Protein AF-A0A0U1DVJ0-F1 (afdb_monomer)

Secondary structure (DSSP, 8-state):
---HHHIIIIIHHHHHHHHHHHHHHHHHHHHHTTTTSSS--HHHHHHHHHHHHHIIIIIHHHHHS----GGG--GGGHHHHHHHHHHHHHHHHHHHHHHHHHHHHHHHHHHHHHHHHHHHHHHHHHHHHHHHHSPP---S-TTS-HHHHHHHHHHHHHHHHHHHHHHHHHHHHHHHHHHHHHHHHH--

Foldseek 3Di:
DDDPVCCVPVVVVVVLVVVLVVVLVVLVVVLVVCPPVDPDFLLVSLLVSLVLLLVLQPVLLCVQQNDFDPVQDDPVCVVVSVVLSVVSSVQSNVLLVVLVVQLVVCCVPPNNVVSNVSSVVSSVVSSVVVSVPDDHDDRGDPPDDPVVRVVVRVVVSVSSCVSSVCSSNVVSVVCNCVPVVVVVVVVD

Structure (mmCIF, N/CA/C/O backbone):
data_AF-A0A0U1DVJ0-F1
#
_entry.id   AF-A0A0U1DVJ0-F1
#
loop_
_atom_site.group_PDB
_atom_site.id
_atom_site.type_symbol
_atom_site.label_atom_id
_atom_site.label_alt_id
_atom_site.label_comp_id
_atom_site.label_asym_id
_atom_site.label_entity_id
_atom_site.label_seq_id
_atom_site.pdbx_PDB_ins_code
_atom_site.Cartn_x
_atom_site.Cartn_y
_atom_site.Cartn_z
_atom_site.occupancy
_atom_site.B_iso_or_equiv
_atom_site.auth_seq_id
_atom_site.auth_comp_id
_atom_site.auth_asym_id
_atom_site.auth_atom_id
_atom_site.pdbx_PDB_model_num
ATOM 1 N N . MET A 1 1 ? 24.998 20.261 -13.339 1.00 53.25 1 MET A N 1
ATOM 2 C CA . MET A 1 1 ? 24.686 18.814 -13.277 1.00 53.25 1 MET A CA 1
ATOM 3 C C . MET A 1 1 ? 25.196 18.264 -11.949 1.00 53.25 1 MET A C 1
ATOM 5 O O . MET A 1 1 ? 26.340 18.536 -11.616 1.00 53.25 1 MET A O 1
ATOM 9 N N . PHE A 1 2 ? 24.367 17.573 -11.160 1.00 55.31 2 PHE A N 1
ATOM 10 C CA . PHE A 1 2 ? 24.779 17.010 -9.862 1.00 55.31 2 PHE A CA 1
ATOM 11 C C . PHE A 1 2 ? 25.653 15.761 -10.056 1.00 55.31 2 PHE A C 1
ATOM 13 O O . PHE A 1 2 ? 25.364 14.956 -10.940 1.00 55.31 2 PHE A O 1
ATOM 20 N N . THR A 1 3 ? 26.692 15.568 -9.238 1.00 74.19 3 THR A N 1
ATOM 21 C CA . THR A 1 3 ? 27.552 14.371 -9.307 1.00 74.19 3 THR A CA 1
ATOM 22 C C . THR A 1 3 ? 26.772 13.112 -8.909 1.00 74.19 3 THR A C 1
ATOM 24 O O . THR A 1 3 ? 25.850 13.180 -8.091 1.00 74.19 3 THR A O 1
ATOM 27 N N . ARG A 1 4 ? 27.144 11.940 -9.451 1.00 59.50 4 ARG A N 1
ATOM 28 C CA . ARG A 1 4 ? 26.479 10.659 -9.124 1.00 59.50 4 ARG A CA 1
ATOM 29 C C . ARG A 1 4 ? 26.474 10.365 -7.615 1.00 59.50 4 ARG A C 1
ATOM 31 O O . ARG A 1 4 ? 25.499 9.817 -7.117 1.00 59.50 4 ARG A O 1
ATOM 38 N N . GLY A 1 5 ? 27.494 10.814 -6.876 1.00 61.56 5 GLY A N 1
ATOM 39 C CA . GLY A 1 5 ? 27.544 10.709 -5.412 1.00 61.56 5 GLY A CA 1
ATOM 40 C C . GLY A 1 5 ? 26.508 11.576 -4.680 1.00 61.56 5 GLY A C 1
ATOM 41 O O . GLY A 1 5 ? 25.896 11.119 -3.719 1.00 61.56 5 GLY A O 1
ATOM 42 N N . VAL A 1 6 ? 26.241 12.800 -5.153 1.00 61.38 6 VAL A N 1
ATOM 43 C CA . VAL A 1 6 ? 25.213 13.684 -4.564 1.00 61.38 6 VAL A CA 1
ATOM 44 C C . VAL A 1 6 ? 23.800 13.191 -4.899 1.00 61.38 6 VAL A C 1
ATOM 46 O O . VAL A 1 6 ? 22.924 13.218 -4.033 1.00 61.38 6 VAL A O 1
ATOM 49 N N . GLN A 1 7 ? 23.587 12.681 -6.119 1.00 56.50 7 GLN A N 1
ATOM 50 C CA . GLN A 1 7 ? 22.312 12.074 -6.527 1.00 56.50 7 GLN A CA 1
ATOM 51 C C . GLN A 1 7 ? 22.012 10.787 -5.741 1.00 56.50 7 GLN A C 1
ATOM 53 O O . GLN A 1 7 ? 20.887 10.607 -5.276 1.00 56.50 7 GLN A O 1
ATOM 58 N N . SER A 1 8 ? 23.023 9.931 -5.543 1.00 57.25 8 SER A N 1
ATOM 59 C CA . SER A 1 8 ? 22.877 8.649 -4.844 1.00 57.25 8 SER A CA 1
ATOM 60 C C . SER A 1 8 ? 22.674 8.790 -3.333 1.00 57.25 8 SER A C 1
ATOM 62 O O . SER A 1 8 ? 21.986 7.957 -2.757 1.00 57.25 8 SER A O 1
ATOM 64 N N . ASN A 1 9 ? 23.238 9.818 -2.687 1.00 63.88 9 ASN A N 1
ATOM 65 C CA . ASN A 1 9 ? 23.177 9.946 -1.224 1.00 63.88 9 ASN A CA 1
ATOM 66 C C . ASN A 1 9 ? 22.117 10.950 -0.760 1.00 63.88 9 ASN A C 1
ATOM 68 O O . ASN A 1 9 ? 21.210 10.604 -0.008 1.00 63.88 9 ASN A O 1
ATOM 72 N N . ILE A 1 10 ? 22.207 12.202 -1.210 1.00 69.44 10 ILE A N 1
ATOM 73 C CA . ILE A 1 10 ? 21.366 13.286 -0.680 1.00 69.44 10 ILE A CA 1
ATOM 74 C C . ILE A 1 10 ? 20.051 13.372 -1.457 1.00 69.44 10 ILE A C 1
ATOM 76 O O . ILE A 1 10 ? 18.987 13.476 -0.851 1.00 69.44 10 ILE A O 1
ATOM 80 N N . GLY A 1 11 ? 20.110 13.289 -2.791 1.00 72.81 11 GLY A N 1
ATOM 81 C CA . GLY A 1 11 ? 18.927 13.401 -3.650 1.00 72.81 11 GLY A CA 1
ATOM 82 C C . GLY A 1 11 ? 17.923 12.269 -3.428 1.00 72.81 11 GLY A C 1
ATOM 83 O O . GLY A 1 11 ? 16.743 12.524 -3.189 1.00 72.81 11 GLY A O 1
ATOM 84 N N . MET A 1 12 ? 18.398 11.022 -3.444 1.00 75.44 12 MET A N 1
ATOM 85 C CA . MET A 1 12 ? 17.559 9.849 -3.190 1.00 75.44 12 MET A CA 1
ATOM 86 C C . MET A 1 12 ? 16.999 9.840 -1.761 1.00 75.44 12 MET A C 1
ATOM 88 O O . MET A 1 12 ? 15.799 9.640 -1.580 1.00 75.44 12 MET A O 1
ATOM 92 N N . GLY A 1 13 ? 17.838 10.120 -0.756 1.00 80.94 13 GLY A N 1
ATOM 93 C CA . GLY A 1 13 ? 17.414 10.167 0.646 1.00 80.94 13 GLY A CA 1
ATOM 94 C C . GLY A 1 13 ? 16.339 11.227 0.905 1.00 80.94 13 GLY A C 1
ATOM 95 O O . GLY A 1 13 ? 15.318 10.933 1.526 1.00 80.94 13 GLY A O 1
ATOM 96 N N . LEU A 1 14 ? 16.518 12.439 0.370 1.00 86.50 14 LEU A N 1
ATOM 97 C CA . LEU A 1 14 ? 15.528 13.511 0.486 1.00 86.50 14 LEU A CA 1
ATOM 98 C C . LEU A 1 14 ? 14.220 13.163 -0.237 1.00 86.50 14 LEU A C 1
ATOM 100 O O . LEU A 1 14 ? 13.141 13.402 0.303 1.00 86.50 14 LEU A O 1
ATOM 104 N N . GLY A 1 15 ? 14.302 12.566 -1.430 1.00 84.94 15 GLY A N 1
ATOM 105 C CA . GLY A 1 15 ? 13.127 12.122 -2.181 1.00 84.94 15 GLY A CA 1
ATOM 106 C C . GLY A 1 15 ? 12.302 11.088 -1.411 1.00 84.94 15 GLY A C 1
ATOM 107 O O . GLY A 1 15 ? 11.089 11.246 -1.275 1.00 84.94 15 GLY A O 1
ATOM 108 N N . VAL A 1 16 ? 12.962 10.076 -0.838 1.00 87.00 16 VAL A N 1
ATOM 109 C CA . VAL A 1 16 ? 12.312 9.062 0.009 1.00 87.00 16 VAL A CA 1
ATOM 110 C C . VAL A 1 16 ? 11.694 9.695 1.253 1.00 87.00 16 VAL A C 1
ATOM 112 O O . VAL A 1 16 ? 10.577 9.333 1.624 1.00 87.00 16 VAL A O 1
ATOM 115 N N . LEU A 1 17 ? 12.371 10.662 1.877 1.00 90.06 17 LEU A N 1
ATOM 116 C CA . LEU A 1 17 ? 11.849 11.368 3.046 1.00 90.06 17 LEU A CA 1
ATOM 117 C C . LEU A 1 17 ? 10.568 12.144 2.713 1.00 90.06 17 LEU A C 1
ATOM 119 O O . LEU A 1 17 ? 9.552 11.952 3.378 1.00 90.06 17 LEU A O 1
ATOM 123 N N . ILE A 1 18 ? 10.589 12.980 1.669 1.00 92.44 18 ILE A N 1
ATOM 124 C CA . ILE A 1 18 ? 9.422 13.773 1.242 1.00 92.44 18 ILE A CA 1
ATOM 125 C C . ILE A 1 18 ? 8.261 12.850 0.860 1.00 92.44 18 ILE A C 1
ATOM 127 O O . ILE A 1 18 ? 7.128 13.072 1.290 1.00 92.44 18 ILE A O 1
ATOM 131 N N . PHE A 1 19 ? 8.544 11.785 0.106 1.00 90.50 19 PHE A N 1
ATOM 132 C CA . PHE A 1 19 ? 7.551 10.773 -0.239 1.00 90.50 19 PHE A CA 1
ATOM 133 C C . PHE A 1 19 ? 6.939 10.130 1.014 1.00 90.50 19 PHE A C 1
ATOM 135 O O . PHE A 1 19 ? 5.718 10.048 1.130 1.00 90.50 19 PHE A O 1
ATOM 142 N N . SER A 1 20 ? 7.766 9.741 1.987 1.00 93.31 20 SER A N 1
ATOM 143 C CA . SER A 1 20 ? 7.308 9.121 3.237 1.00 93.31 20 SER A CA 1
ATOM 144 C C . SER A 1 20 ? 6.435 10.066 4.064 1.00 93.31 20 SER A C 1
ATOM 146 O O . SER A 1 20 ? 5.427 9.638 4.621 1.00 93.31 20 SER A O 1
ATOM 148 N N . VAL A 1 21 ? 6.767 11.361 4.104 1.00 94.62 21 VAL A N 1
ATOM 149 C CA . VAL A 1 21 ? 5.940 12.387 4.761 1.00 94.62 21 VAL A CA 1
ATOM 150 C C . VAL A 1 21 ? 4.583 12.518 4.070 1.00 94.62 21 VAL A C 1
ATOM 152 O O . VAL A 1 21 ? 3.552 12.510 4.743 1.00 94.62 21 VAL A O 1
ATOM 155 N N . ALA A 1 22 ? 4.557 12.582 2.736 1.00 95.56 22 ALA A N 1
ATOM 156 C CA . ALA A 1 22 ? 3.311 12.648 1.975 1.00 95.56 22 ALA A CA 1
ATOM 157 C C . ALA A 1 22 ? 2.434 11.401 2.198 1.00 95.56 22 ALA A C 1
ATOM 159 O O . ALA A 1 22 ? 1.229 11.521 2.423 1.00 95.56 22 ALA A O 1
ATOM 160 N N . MET A 1 23 ? 3.035 10.207 2.203 1.00 96.19 23 MET A N 1
ATOM 161 C CA . MET A 1 23 ? 2.327 8.956 2.500 1.00 96.19 23 MET A CA 1
ATOM 162 C C . MET A 1 23 ? 1.824 8.907 3.947 1.00 96.19 23 MET A C 1
ATOM 164 O O . MET A 1 23 ? 0.709 8.449 4.190 1.00 96.19 23 MET A O 1
ATOM 168 N N . GLY A 1 24 ? 2.590 9.439 4.904 1.00 96.31 24 GLY A N 1
ATOM 169 C CA . GLY A 1 24 ? 2.161 9.581 6.295 1.00 96.31 24 GLY A CA 1
ATOM 170 C C . GLY A 1 24 ? 0.960 10.515 6.455 1.00 96.31 24 GLY A C 1
ATOM 171 O O . GLY A 1 24 ? 0.024 10.194 7.188 1.00 96.31 24 GLY A O 1
ATOM 172 N N . ALA A 1 25 ? 0.932 11.632 5.723 1.00 96.81 25 ALA A N 1
ATOM 173 C CA . ALA A 1 25 ? -0.218 12.533 5.695 1.00 96.81 25 ALA A CA 1
ATOM 174 C C . ALA A 1 25 ? -1.458 11.856 5.087 1.00 96.81 25 ALA A C 1
ATOM 176 O O . ALA A 1 25 ? -2.552 11.956 5.645 1.00 96.81 25 ALA A O 1
ATOM 177 N N . LEU A 1 26 ? -1.289 11.110 3.990 1.00 96.75 26 LEU A N 1
ATOM 178 C CA . LEU A 1 26 ? -2.376 10.334 3.393 1.00 96.75 26 LEU A CA 1
ATOM 179 C C . LEU A 1 26 ? -2.920 9.285 4.375 1.00 96.75 26 LEU A C 1
ATOM 181 O O . LEU A 1 26 ? -4.135 9.175 4.545 1.00 96.75 26 LEU A O 1
ATOM 185 N N . LEU A 1 27 ? -2.035 8.566 5.073 1.00 97.75 27 LEU A N 1
ATOM 186 C CA . LEU A 1 27 ? -2.430 7.623 6.117 1.00 97.75 27 LEU A CA 1
ATOM 187 C C . LEU A 1 27 ? -3.224 8.313 7.227 1.00 97.75 27 LEU A C 1
ATOM 189 O O . LEU A 1 27 ? -4.244 7.778 7.651 1.00 97.75 27 LEU A O 1
ATOM 193 N N . ALA A 1 28 ? -2.810 9.501 7.671 1.00 96.69 28 ALA A N 1
ATOM 194 C CA . ALA A 1 28 ? -3.527 10.257 8.695 1.00 96.69 28 ALA A CA 1
ATOM 195 C C . ALA A 1 28 ? -4.958 10.617 8.255 1.00 96.69 28 ALA A C 1
ATOM 197 O O . ALA A 1 28 ? -5.899 10.463 9.034 1.00 96.69 28 ALA A O 1
ATOM 198 N N . VAL A 1 29 ? -5.143 11.036 6.997 1.00 96.94 29 VAL A N 1
ATOM 199 C CA . VAL A 1 29 ? -6.471 11.333 6.430 1.00 96.94 29 VAL A CA 1
ATOM 200 C C . VAL A 1 29 ? -7.358 10.087 6.433 1.00 96.94 29 VAL A C 1
ATOM 202 O O . VAL A 1 29 ? -8.490 10.134 6.921 1.00 96.94 29 VAL A O 1
ATOM 205 N N . VAL A 1 30 ? -6.843 8.958 5.937 1.00 96.06 30 VAL A N 1
ATOM 206 C CA . VAL A 1 30 ? -7.597 7.695 5.908 1.00 96.06 30 VAL A CA 1
ATOM 207 C C . VAL A 1 30 ? -7.895 7.211 7.327 1.00 96.06 30 VAL A C 1
ATOM 209 O O . VAL A 1 30 ? -9.026 6.830 7.618 1.00 96.06 30 VAL A O 1
ATOM 212 N N . PHE A 1 31 ? -6.925 7.297 8.237 1.00 95.94 31 PHE A N 1
ATOM 213 C CA . PHE A 1 31 ? -7.099 6.957 9.643 1.00 95.94 31 PHE A CA 1
ATOM 214 C C . PHE A 1 31 ? -8.247 7.752 10.271 1.00 95.94 31 PHE A C 1
ATOM 216 O O . PHE A 1 31 ? -9.139 7.149 10.858 1.00 95.94 31 PHE A O 1
ATOM 223 N N . CYS A 1 32 ? -8.304 9.075 10.091 1.00 94.06 32 CYS A N 1
ATOM 224 C CA . CYS A 1 32 ? -9.416 9.901 10.577 1.00 94.06 32 CYS A CA 1
ATOM 225 C C . CYS A 1 32 ? -10.774 9.470 9.988 1.00 94.06 32 CYS A C 1
ATOM 227 O O . CYS A 1 32 ? -11.802 9.505 10.668 1.00 94.06 32 CYS A O 1
ATOM 229 N N . ALA A 1 33 ? -10.790 9.009 8.736 1.00 92.00 33 ALA A N 1
ATOM 230 C CA . ALA A 1 33 ? -11.986 8.501 8.067 1.00 92.00 33 ALA A CA 1
ATOM 231 C C . ALA A 1 33 ? -12.365 7.060 8.471 1.00 92.00 33 ALA A C 1
ATOM 233 O O . ALA A 1 33 ? -13.409 6.558 8.049 1.00 92.00 33 ALA A O 1
ATOM 234 N N . VAL A 1 34 ? -11.573 6.373 9.297 1.00 91.12 34 VAL A N 1
ATOM 235 C CA . VAL A 1 34 ? -11.838 4.984 9.716 1.00 91.12 34 VAL A CA 1
ATOM 236 C C . VAL A 1 34 ? -11.910 4.836 11.234 1.00 91.12 34 VAL A C 1
ATOM 238 O O . VAL A 1 34 ? -12.720 4.051 11.728 1.00 91.12 34 VAL A O 1
ATOM 241 N N . TYR A 1 35 ? -11.120 5.602 11.979 1.00 91.88 35 TYR A N 1
ATOM 242 C CA . TYR A 1 35 ? -11.075 5.559 13.432 1.00 91.88 35 TYR A CA 1
ATOM 243 C C . TYR A 1 35 ? -12.448 5.871 14.048 1.00 91.88 35 TYR A C 1
ATOM 245 O O . TYR A 1 35 ? -13.204 6.701 13.544 1.00 91.88 35 TYR A O 1
ATOM 253 N N . GLY A 1 36 ? -12.807 5.139 15.105 1.00 86.12 36 GLY A N 1
ATOM 254 C CA . GLY A 1 36 ? -14.120 5.223 15.754 1.00 86.12 36 GLY A CA 1
ATOM 255 C C . GLY A 1 36 ? -15.263 4.501 15.027 1.00 86.12 36 GLY A C 1
ATOM 256 O O . GLY A 1 36 ? -16.322 4.320 15.618 1.00 86.12 36 GLY A O 1
ATOM 257 N N . ARG A 1 37 ? -15.069 4.031 13.782 1.00 85.56 37 ARG A N 1
ATOM 258 C CA . ARG A 1 37 ? -16.088 3.241 13.052 1.00 85.56 37 ARG A CA 1
ATOM 259 C C . ARG A 1 37 ? -16.055 1.746 13.374 1.00 85.56 37 ARG A C 1
ATOM 261 O O . ARG A 1 37 ? -17.006 1.037 13.067 1.00 85.56 37 ARG A O 1
ATOM 268 N N . ALA A 1 38 ? -14.962 1.267 13.958 1.00 78.75 38 ALA A N 1
ATOM 269 C CA . ALA A 1 38 ? -14.795 -0.104 14.422 1.00 78.75 38 ALA A CA 1
ATOM 270 C C . ALA A 1 38 ? -14.303 -0.089 15.871 1.00 78.75 38 ALA A C 1
ATOM 272 O O . ALA A 1 38 ? -13.607 0.843 16.278 1.00 78.75 38 ALA A O 1
ATOM 273 N N . ASN A 1 39 ? -14.634 -1.130 16.638 1.00 85.88 39 ASN A N 1
ATOM 274 C CA . ASN A 1 39 ? -14.178 -1.280 18.020 1.00 85.88 39 ASN A CA 1
ATOM 275 C C . ASN A 1 39 ? -12.731 -1.807 18.069 1.00 85.88 39 ASN A C 1
ATOM 277 O O . ASN A 1 39 ? -12.475 -2.929 18.495 1.00 85.88 39 ASN A O 1
ATOM 281 N N . LEU A 1 40 ? -11.797 -1.014 17.544 1.00 89.69 40 LEU A N 1
ATOM 282 C CA . LEU A 1 40 ? -10.370 -1.318 17.463 1.00 89.69 40 LEU A CA 1
ATOM 283 C C . LEU A 1 40 ? -9.561 -0.195 18.119 1.00 89.69 40 LEU A C 1
ATOM 285 O O . LEU A 1 40 ? -9.948 0.974 18.060 1.00 89.69 40 LEU A O 1
ATOM 289 N N . SER A 1 41 ? -8.421 -0.545 18.718 1.00 93.25 41 SER A N 1
ATOM 290 C CA . SER A 1 41 ? -7.484 0.441 19.272 1.00 93.25 41 SER A CA 1
ATOM 291 C C . SER A 1 41 ? -6.916 1.346 18.177 1.00 93.25 41 SER A C 1
ATOM 293 O O . SER A 1 41 ? -6.868 0.969 17.000 1.00 93.25 41 SER A O 1
ATOM 295 N N . ALA A 1 42 ? -6.427 2.532 18.552 1.00 94.19 42 ALA A N 1
ATOM 296 C CA . ALA A 1 42 ? -5.809 3.445 17.584 1.00 94.19 42 ALA A CA 1
ATOM 297 C C . ALA A 1 42 ? -4.604 2.793 16.885 1.00 94.19 42 ALA A C 1
ATOM 299 O O . ALA A 1 42 ? -4.427 2.940 15.676 1.00 94.19 42 ALA A O 1
ATOM 300 N N . ARG A 1 43 ? -3.830 1.982 17.620 1.00 96.00 43 ARG A N 1
ATOM 301 C CA . ARG A 1 43 ? -2.704 1.212 17.069 1.00 96.00 43 ARG A CA 1
ATOM 302 C C . ARG A 1 43 ? -3.162 0.224 15.997 1.00 96.00 43 ARG A C 1
ATOM 304 O O . ARG A 1 43 ? -2.568 0.176 14.924 1.00 96.00 43 ARG A O 1
ATOM 311 N N . ALA A 1 44 ? -4.230 -0.530 16.266 1.00 95.38 44 ALA A N 1
ATOM 312 C CA . ALA A 1 44 ? -4.755 -1.516 15.326 1.00 95.38 44 ALA A CA 1
ATOM 313 C C . ALA A 1 44 ? -5.312 -0.857 14.056 1.00 95.38 44 ALA A C 1
ATOM 315 O O . ALA A 1 44 ? -5.002 -1.302 12.954 1.00 95.38 44 ALA A O 1
ATOM 316 N N . VAL A 1 45 ? -6.077 0.234 14.187 1.00 95.94 45 VAL A N 1
ATOM 317 C CA . VAL A 1 45 ? -6.598 0.968 13.021 1.00 95.94 45 VAL A CA 1
ATOM 318 C C . VAL A 1 45 ? -5.456 1.548 12.184 1.00 95.94 45 VAL A C 1
ATOM 320 O O . VAL A 1 45 ? -5.493 1.434 10.960 1.00 95.94 45 VAL A O 1
ATOM 323 N N . ALA A 1 46 ? -4.422 2.115 12.813 1.00 97.12 46 ALA A N 1
ATOM 324 C CA . ALA A 1 46 ? -3.253 2.636 12.107 1.00 97.12 46 ALA A CA 1
ATOM 325 C C . ALA A 1 46 ? -2.489 1.533 11.358 1.00 97.12 46 ALA A C 1
ATOM 327 O O . ALA A 1 46 ? -2.190 1.695 10.176 1.00 97.12 46 ALA A O 1
ATOM 328 N N . ALA A 1 47 ? -2.238 0.393 12.009 1.00 97.56 47 ALA A N 1
ATOM 329 C CA . ALA A 1 47 ? -1.543 -0.742 11.405 1.00 97.56 47 ALA A CA 1
ATOM 330 C C . ALA A 1 47 ? -2.329 -1.354 10.234 1.00 97.56 47 ALA A C 1
ATOM 332 O O . ALA A 1 47 ? -1.761 -1.586 9.169 1.00 97.56 47 ALA A O 1
ATOM 333 N N . LEU A 1 48 ? -3.641 -1.562 10.392 1.00 96.50 48 LEU A N 1
ATOM 334 C CA . LEU A 1 48 ? -4.496 -2.082 9.319 1.00 96.50 48 LEU A CA 1
ATOM 335 C C . LEU A 1 48 ? -4.604 -1.102 8.148 1.00 96.50 48 LEU A C 1
ATOM 337 O O . LEU A 1 48 ? -4.601 -1.526 6.996 1.00 96.50 48 LEU A O 1
ATOM 341 N N . THR A 1 49 ? -4.660 0.202 8.432 1.00 97.50 49 THR A N 1
ATOM 342 C CA . THR A 1 49 ? -4.673 1.239 7.391 1.00 97.50 49 THR A CA 1
ATOM 343 C C . THR A 1 49 ? -3.354 1.244 6.622 1.00 97.50 49 THR A C 1
ATOM 345 O O . THR A 1 49 ? -3.377 1.174 5.397 1.00 97.50 49 THR A O 1
ATOM 348 N N . ALA A 1 50 ? -2.211 1.234 7.316 1.00 98.31 50 ALA A N 1
ATOM 349 C CA . ALA A 1 50 ? -0.893 1.142 6.686 1.00 98.31 50 ALA A CA 1
ATOM 350 C C . ALA A 1 50 ? -0.743 -0.128 5.838 1.00 98.31 50 ALA A C 1
ATOM 352 O O . ALA A 1 50 ? -0.286 -0.056 4.702 1.00 98.31 50 ALA A O 1
ATOM 353 N N . GLY A 1 51 ? -1.167 -1.280 6.366 1.00 98.25 51 GLY A N 1
ATOM 354 C CA . GLY A 1 51 ? -1.130 -2.553 5.647 1.00 98.25 51 GLY A CA 1
ATOM 355 C C . GLY A 1 51 ? -2.014 -2.547 4.399 1.00 98.25 51 GLY A C 1
ATOM 356 O O . GLY A 1 51 ? -1.566 -2.951 3.330 1.00 98.25 51 GLY A O 1
ATOM 357 N N . GLY A 1 52 ? -3.240 -2.028 4.506 1.00 98.00 52 GLY A N 1
ATOM 358 C CA . GLY A 1 52 ? -4.141 -1.869 3.365 1.00 98.00 52 GLY A CA 1
ATOM 359 C C . GLY A 1 52 ? -3.556 -0.956 2.288 1.00 98.00 52 GLY A C 1
ATOM 360 O O . GLY A 1 52 ? -3.565 -1.317 1.117 1.00 98.00 52 GLY A O 1
ATOM 361 N N . MET A 1 53 ? -2.966 0.173 2.687 1.00 98.25 53 MET A N 1
ATOM 362 C CA . MET A 1 53 ? -2.313 1.107 1.769 1.00 98.25 53 MET A CA 1
ATOM 363 C C . MET A 1 53 ? -1.060 0.514 1.115 1.00 98.25 53 MET A C 1
ATOM 365 O O . MET A 1 53 ? -0.887 0.673 -0.087 1.00 98.25 53 MET A O 1
ATOM 369 N N . LEU A 1 54 ? -0.219 -0.222 1.848 1.00 98.50 54 LEU A N 1
ATOM 370 C CA . LEU A 1 54 ? 0.910 -0.958 1.265 1.00 98.50 54 LEU A CA 1
ATOM 371 C C . LEU A 1 54 ? 0.424 -1.941 0.189 1.00 98.50 54 LEU A C 1
ATOM 373 O O . LEU A 1 54 ? 0.985 -1.996 -0.907 1.00 98.50 54 LEU A O 1
ATOM 377 N N . VAL A 1 55 ? -0.636 -2.697 0.489 1.00 98.50 55 VAL A N 1
ATOM 378 C CA . VAL A 1 55 ? -1.217 -3.666 -0.446 1.00 98.50 55 VAL A CA 1
ATOM 379 C C . VAL A 1 55 ? -1.777 -2.968 -1.684 1.00 98.50 55 VAL A C 1
ATOM 381 O O . VAL A 1 55 ? -1.409 -3.326 -2.803 1.00 98.50 55 VAL A O 1
ATOM 384 N N . SER A 1 56 ? -2.646 -1.973 -1.501 1.00 98.44 56 SER A N 1
ATOM 385 C CA . SER A 1 56 ? -3.386 -1.355 -2.602 1.00 98.44 56 SER A CA 1
ATOM 386 C C . SER A 1 56 ? -2.559 -0.351 -3.403 1.00 98.44 56 SER A C 1
ATOM 388 O O . SER A 1 56 ? -2.774 -0.214 -4.603 1.00 98.44 56 SER A O 1
ATOM 390 N N . LEU A 1 57 ? -1.622 0.363 -2.777 1.00 98.12 57 LEU A N 1
ATOM 391 C CA . LEU A 1 57 ? -0.848 1.419 -3.439 1.00 98.12 57 LEU A CA 1
ATOM 392 C C . LEU A 1 57 ? 0.487 0.931 -3.995 1.00 98.12 57 LEU A C 1
ATOM 394 O O . LEU A 1 57 ? 1.040 1.597 -4.869 1.00 98.12 57 LEU A O 1
ATOM 398 N N . TRP A 1 58 ? 1.013 -0.197 -3.506 1.00 97.56 58 TRP A N 1
ATOM 399 C CA . TRP A 1 58 ? 2.324 -0.674 -3.937 1.00 97.56 58 TRP A CA 1
ATOM 400 C C . TRP A 1 58 ? 2.357 -2.146 -4.336 1.00 97.56 58 TRP A C 1
ATOM 402 O O . TRP A 1 58 ? 2.687 -2.429 -5.483 1.00 97.56 58 TRP A O 1
ATOM 412 N N . ILE A 1 59 ? 1.994 -3.082 -3.447 1.00 98.19 59 ILE A N 1
ATOM 413 C CA . ILE A 1 59 ? 2.158 -4.523 -3.726 1.00 98.19 59 ILE A CA 1
ATOM 414 C C . ILE A 1 59 ? 1.369 -4.914 -4.972 1.00 98.19 59 ILE A C 1
ATOM 416 O O . ILE A 1 59 ? 1.944 -5.449 -5.912 1.00 98.19 59 ILE A O 1
ATOM 420 N N . VAL A 1 60 ? 0.069 -4.621 -5.001 1.00 98.31 60 VAL A N 1
ATOM 421 C CA . VAL A 1 60 ? -0.794 -5.007 -6.120 1.00 98.31 60 VAL A CA 1
ATOM 422 C C . VAL A 1 60 ? -0.365 -4.332 -7.429 1.00 98.31 60 VAL A C 1
ATOM 424 O O . VAL A 1 60 ? -0.156 -5.052 -8.404 1.00 98.31 60 VAL A O 1
ATOM 427 N N . PRO A 1 61 ? -0.139 -3.004 -7.490 1.00 97.88 61 PRO A N 1
ATOM 428 C CA . PRO A 1 61 ? 0.410 -2.377 -8.691 1.00 97.88 61 PRO A CA 1
ATOM 429 C C . PRO A 1 61 ? 1.736 -2.991 -9.167 1.00 97.88 61 PRO A C 1
ATOM 431 O O . PRO A 1 61 ? 1.901 -3.236 -10.364 1.00 97.88 61 PRO A O 1
ATOM 434 N N . ALA A 1 62 ? 2.647 -3.313 -8.241 1.00 96.12 62 ALA A N 1
ATOM 435 C CA . ALA A 1 62 ? 3.945 -3.910 -8.549 1.00 96.12 62 ALA A CA 1
ATOM 436 C C . ALA A 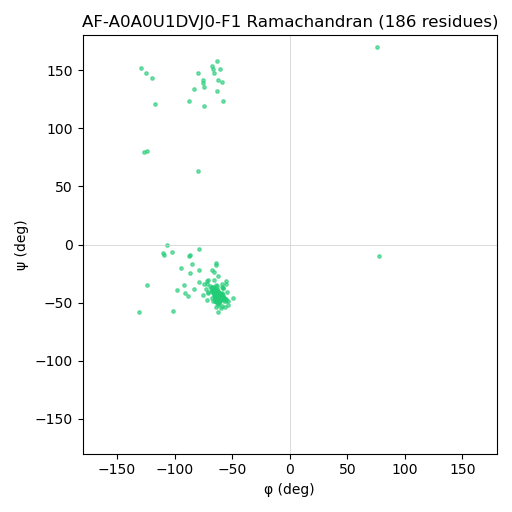1 62 ? 3.851 -5.341 -9.110 1.00 96.12 62 ALA A C 1
ATOM 438 O O . ALA A 1 62 ? 4.770 -5.770 -9.804 1.00 96.12 62 ALA A O 1
ATOM 439 N N . LEU A 1 63 ? 2.754 -6.073 -8.868 1.00 96.44 63 LEU A N 1
ATOM 440 C CA . LEU A 1 63 ? 2.542 -7.393 -9.480 1.00 96.44 63 LEU A CA 1
ATOM 441 C C . LEU A 1 63 ? 2.359 -7.305 -11.001 1.00 96.44 63 LEU A C 1
ATOM 443 O O . LEU A 1 63 ? 2.817 -8.188 -11.722 1.00 96.44 63 LEU A O 1
ATOM 447 N N . LYS A 1 64 ? 1.694 -6.253 -11.496 1.00 95.88 64 LYS A N 1
ATOM 448 C CA . LYS A 1 64 ? 1.458 -6.047 -12.936 1.00 95.88 64 LYS A CA 1
ATOM 449 C C . LYS A 1 64 ? 2.562 -5.216 -13.585 1.00 95.88 64 LYS A C 1
ATOM 451 O O . LYS A 1 64 ? 2.986 -5.528 -14.695 1.00 95.88 64 LYS A O 1
ATOM 456 N N . TYR A 1 65 ? 3.016 -4.169 -12.902 1.00 94.62 65 TYR A N 1
ATOM 457 C CA . TYR A 1 65 ? 4.043 -3.246 -13.381 1.00 94.62 65 TYR A CA 1
ATOM 458 C C . TYR A 1 65 ? 5.167 -3.148 -12.342 1.00 94.62 65 TYR A C 1
ATOM 460 O O . TYR A 1 65 ? 5.191 -2.205 -11.545 1.00 94.62 65 TYR A O 1
ATOM 468 N N . PRO A 1 66 ? 6.082 -4.134 -12.303 1.00 93.25 66 PRO A N 1
ATOM 469 C CA . PRO A 1 66 ? 7.115 -4.195 -11.281 1.00 93.25 66 PRO A CA 1
ATOM 470 C C . PRO A 1 66 ? 8.131 -3.054 -11.419 1.00 93.25 66 PRO A C 1
ATOM 472 O O . PRO A 1 66 ? 8.378 -2.559 -12.526 1.00 93.25 66 PRO A O 1
ATOM 475 N N . PRO A 1 67 ? 8.774 -2.656 -10.308 1.00 90.88 67 PRO A N 1
ATOM 476 C CA . PRO A 1 67 ? 9.868 -1.703 -10.353 1.00 90.88 67 PRO A CA 1
ATOM 477 C C . PRO A 1 67 ? 11.034 -2.305 -11.147 1.00 90.88 67 PRO A C 1
ATOM 479 O O . PRO A 1 67 ? 11.437 -3.451 -10.934 1.00 90.88 67 PRO A O 1
ATOM 482 N N . ASN A 1 68 ? 11.571 -1.510 -12.068 1.00 88.25 68 ASN A N 1
ATOM 483 C CA . ASN A 1 68 ? 12.693 -1.875 -12.921 1.00 88.25 68 ASN A CA 1
ATOM 484 C C . ASN A 1 68 ? 13.856 -0.904 -12.664 1.00 88.25 68 ASN A C 1
ATOM 486 O O . ASN A 1 68 ? 13.600 0.288 -12.456 1.00 88.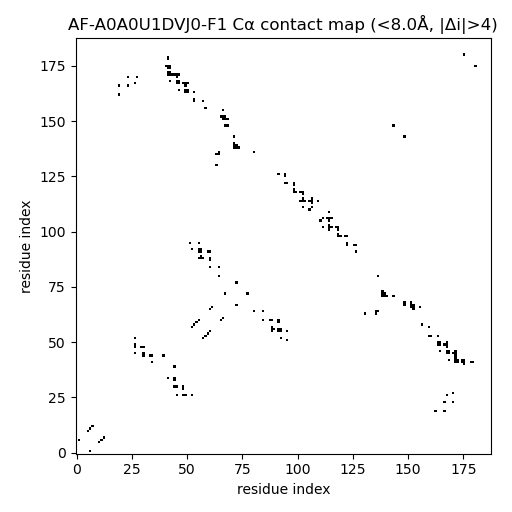25 68 ASN A O 1
ATOM 490 N N . PRO A 1 69 ? 15.117 -1.373 -12.688 1.00 86.62 69 PRO A N 1
ATOM 491 C CA . PRO A 1 69 ? 16.259 -0.487 -12.533 1.00 86.62 69 PRO A CA 1
ATOM 492 C C . PRO A 1 69 ? 16.300 0.562 -13.660 1.00 86.62 69 PRO A C 1
ATOM 494 O O . PRO A 1 69 ? 15.861 0.288 -14.781 1.00 86.62 69 PRO A O 1
ATOM 497 N N . PRO A 1 70 ? 16.859 1.762 -13.415 1.00 80.06 70 PRO A N 1
ATOM 498 C C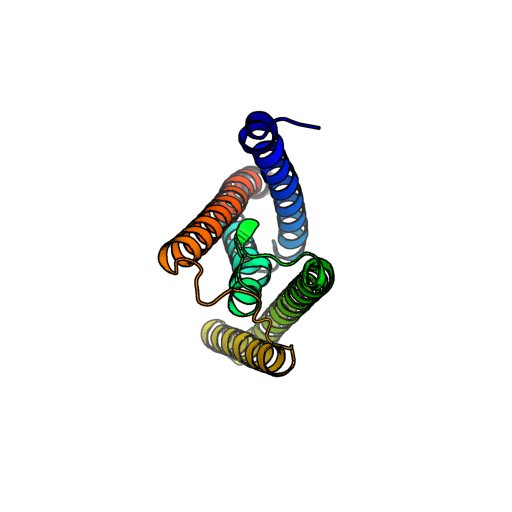A . PRO A 1 70 ? 16.939 2.801 -14.444 1.00 80.06 70 PRO A CA 1
ATOM 499 C C . PRO A 1 70 ? 17.641 2.323 -15.723 1.00 80.06 70 PRO A C 1
ATOM 501 O O . PRO A 1 70 ? 17.234 2.692 -16.816 1.00 80.06 70 PRO A O 1
ATOM 504 N N . ALA A 1 71 ? 18.636 1.439 -15.587 1.00 74.75 71 ALA A N 1
ATOM 505 C CA . ALA A 1 71 ? 19.432 0.905 -16.692 1.00 74.75 71 ALA A CA 1
ATOM 506 C C . ALA A 1 71 ? 18.647 0.055 -17.712 1.00 74.75 71 ALA A C 1
ATOM 508 O O . ALA A 1 71 ? 19.146 -0.153 -18.812 1.00 74.75 71 ALA A O 1
ATOM 509 N N . VAL A 1 72 ? 17.449 -0.437 -17.368 1.00 78.81 72 VAL A N 1
ATOM 510 C CA . VAL A 1 72 ? 16.598 -1.222 -18.290 1.00 78.81 72 VAL A CA 1
ATOM 511 C C . VAL A 1 72 ? 15.385 -0.449 -18.797 1.00 78.81 72 VAL A C 1
ATOM 513 O O . VAL A 1 72 ? 14.570 -1.004 -19.526 1.00 78.81 72 VAL A O 1
ATOM 516 N N . SER A 1 73 ? 15.217 0.803 -18.371 1.00 75.19 73 SER A N 1
ATOM 517 C CA . SER A 1 73 ? 14.072 1.618 -18.772 1.00 75.19 73 SER A CA 1
ATOM 518 C C . SER A 1 73 ? 14.391 2.341 -20.080 1.00 75.19 73 SER A C 1
ATOM 520 O O . SER A 1 73 ? 15.372 3.077 -20.147 1.00 75.19 73 SER A O 1
ATOM 522 N N . LEU A 1 74 ? 13.563 2.142 -21.107 1.00 76.56 74 LEU A N 1
ATOM 523 C CA . LEU A 1 74 ? 13.678 2.851 -22.384 1.00 76.56 74 LEU A CA 1
ATOM 524 C C . LEU A 1 74 ? 12.991 4.213 -22.278 1.00 76.56 74 LEU A C 1
ATOM 526 O O . LEU A 1 74 ? 11.863 4.282 -21.801 1.00 76.56 74 LEU A O 1
ATOM 530 N N . GLU A 1 7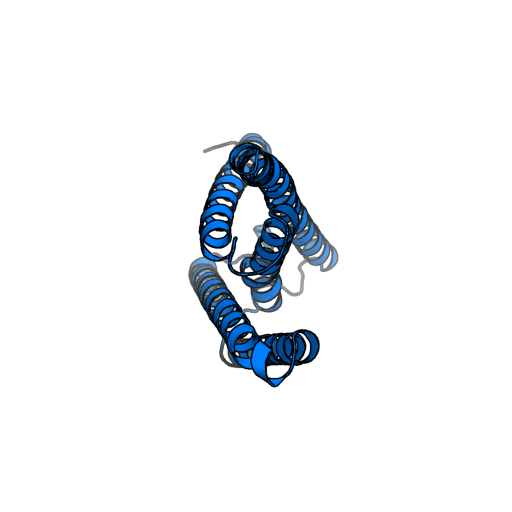5 ? 13.632 5.288 -22.745 1.00 75.06 75 GLU A N 1
ATOM 531 C CA . GLU A 1 75 ? 13.074 6.651 -22.657 1.00 75.06 75 GLU A CA 1
ATOM 532 C C . GLU A 1 75 ? 11.704 6.775 -23.343 1.00 75.06 75 GLU A C 1
ATOM 534 O O . GLU A 1 75 ? 10.797 7.418 -22.813 1.00 75.06 75 GLU A O 1
ATOM 539 N N . GLU A 1 76 ? 11.527 6.077 -24.465 1.00 77.31 76 GLU A N 1
ATOM 540 C CA . GLU A 1 76 ? 10.309 6.090 -25.283 1.00 77.31 76 GLU A CA 1
ATOM 541 C C . GLU A 1 76 ? 9.068 5.556 -24.543 1.00 77.31 76 GLU A C 1
ATOM 543 O O . GLU A 1 76 ? 7.948 5.980 -24.828 1.00 77.31 76 GLU A O 1
ATOM 548 N N . THR A 1 77 ? 9.236 4.665 -23.557 1.00 81.31 77 THR A N 1
ATOM 549 C CA . THR A 1 77 ? 8.125 4.024 -22.827 1.00 81.31 77 THR A CA 1
ATOM 550 C C . THR A 1 77 ? 7.878 4.617 -21.438 1.00 81.31 77 THR A C 1
ATOM 552 O O . THR A 1 77 ? 6.880 4.266 -20.795 1.00 81.31 77 THR A O 1
ATOM 555 N N . ILE A 1 78 ? 8.730 5.538 -20.957 1.00 83.88 78 ILE A N 1
ATOM 556 C CA . ILE A 1 78 ? 8.659 6.080 -19.584 1.00 83.88 78 ILE A CA 1
ATOM 557 C C . ILE A 1 78 ? 7.292 6.704 -19.300 1.00 83.88 78 ILE A C 1
ATOM 559 O O . ILE A 1 78 ? 6.692 6.438 -18.252 1.00 83.88 78 ILE A O 1
ATOM 563 N N . GLN A 1 79 ? 6.778 7.518 -20.225 1.00 87.81 79 GLN A N 1
ATOM 564 C CA . GLN A 1 79 ? 5.501 8.205 -20.033 1.00 87.81 79 GLN A CA 1
ATOM 565 C C . GLN A 1 79 ? 4.346 7.202 -19.925 1.00 87.81 79 GLN A C 1
ATOM 567 O O . GLN A 1 79 ? 3.554 7.267 -18.983 1.00 87.81 79 GLN A O 1
ATOM 572 N N . GLN A 1 80 ? 4.281 6.240 -20.849 1.00 89.62 80 GLN A N 1
ATOM 573 C CA . GLN A 1 80 ? 3.235 5.219 -20.874 1.00 89.62 80 GLN A CA 1
ATOM 574 C C . GLN A 1 80 ? 3.255 4.365 -19.601 1.00 89.62 80 GLN A C 1
ATOM 576 O O . GLN A 1 80 ? 2.211 4.161 -18.981 1.00 89.62 80 GLN A O 1
ATOM 581 N N . ARG A 1 81 ? 4.438 3.913 -19.168 1.00 89.81 81 ARG A N 1
ATOM 582 C CA . ARG A 1 81 ? 4.616 3.150 -17.923 1.00 89.81 81 ARG A CA 1
ATOM 583 C C . ARG A 1 81 ? 4.152 3.917 -16.703 1.00 89.81 81 ARG A C 1
ATOM 585 O O . ARG A 1 81 ? 3.441 3.368 -15.868 1.00 89.81 81 ARG A O 1
ATOM 592 N N . THR A 1 82 ? 4.545 5.183 -16.614 1.00 91.12 82 THR A N 1
ATOM 593 C CA . THR A 1 82 ? 4.192 6.042 -15.485 1.00 91.12 82 THR A CA 1
ATOM 594 C C . THR A 1 82 ? 2.679 6.224 -15.408 1.00 91.12 82 THR A C 1
ATOM 596 O O . THR A 1 82 ? 2.093 6.022 -14.347 1.00 91.12 82 THR A O 1
ATOM 599 N N . LEU A 1 83 ? 2.022 6.527 -16.530 1.00 94.94 83 LEU A N 1
ATOM 600 C CA . LEU A 1 83 ? 0.568 6.702 -16.570 1.00 94.94 83 LEU A CA 1
ATOM 601 C C . LEU A 1 83 ? -0.188 5.403 -16.266 1.00 94.94 83 LEU A C 1
ATOM 603 O O . LEU A 1 83 ? -1.152 5.433 -15.506 1.00 94.94 83 LEU A O 1
ATOM 607 N N . LEU A 1 84 ? 0.258 4.263 -16.802 1.00 95.81 84 LEU A N 1
ATOM 608 C CA . LEU A 1 84 ? -0.354 2.961 -16.520 1.00 95.81 84 LEU A CA 1
ATOM 609 C C . LEU A 1 84 ? -0.172 2.540 -15.060 1.00 95.81 84 LEU A C 1
ATOM 611 O O . LEU A 1 84 ? -1.111 2.019 -14.460 1.00 95.81 84 LEU A O 1
ATOM 615 N N . TYR A 1 85 ? 0.999 2.798 -14.476 1.00 95.38 85 TYR A N 1
ATOM 616 C CA . TYR A 1 85 ? 1.240 2.555 -13.058 1.00 95.38 85 TYR A CA 1
ATOM 617 C C . TYR A 1 85 ? 0.327 3.428 -12.189 1.00 95.38 85 TYR A C 1
ATOM 619 O O . TYR A 1 85 ? -0.356 2.908 -11.311 1.00 95.38 85 TYR A O 1
ATOM 627 N N . LEU A 1 86 ? 0.247 4.735 -12.463 1.00 96.75 86 LEU A N 1
ATOM 628 C CA . LEU A 1 86 ? -0.625 5.652 -11.721 1.00 96.75 86 LEU A CA 1
ATOM 629 C C . LEU A 1 86 ? -2.106 5.277 -11.854 1.00 96.75 86 LEU A C 1
ATOM 631 O O . LEU A 1 86 ? -2.822 5.256 -10.853 1.00 96.75 86 LEU A O 1
ATOM 635 N N . LEU A 1 87 ? -2.557 4.924 -13.061 1.00 97.94 87 LEU A N 1
ATOM 636 C CA . LEU A 1 87 ? -3.908 4.415 -13.290 1.00 97.94 87 LEU A CA 1
ATOM 637 C C . LEU A 1 87 ? -4.169 3.164 -12.446 1.00 97.94 87 LEU A C 1
ATOM 639 O O . LEU A 1 87 ? -5.200 3.074 -11.782 1.00 97.94 87 LEU A O 1
ATOM 643 N N . LEU A 1 88 ? -3.227 2.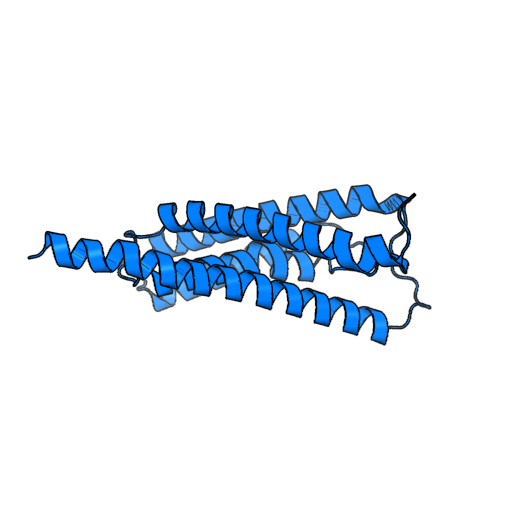218 -12.432 1.00 98.25 88 LEU A N 1
ATOM 644 C CA . LEU A 1 88 ? -3.369 0.987 -11.668 1.00 98.25 88 LEU A CA 1
ATOM 645 C C . LEU A 1 88 ? -3.414 1.241 -10.158 1.00 98.25 88 LEU A C 1
ATOM 647 O O . LEU A 1 88 ? -4.229 0.627 -9.479 1.00 98.25 88 LEU A O 1
ATOM 651 N N . VAL A 1 89 ? -2.601 2.163 -9.635 1.00 98.31 89 VAL A N 1
ATOM 652 C CA . VAL A 1 89 ? -2.648 2.583 -8.224 1.00 98.31 89 VAL A CA 1
ATOM 653 C C . VAL A 1 89 ? -4.028 3.139 -7.869 1.00 98.31 89 VAL A C 1
ATOM 655 O O . VAL A 1 89 ? -4.598 2.748 -6.851 1.00 98.31 89 VAL A O 1
ATOM 658 N N . VAL A 1 90 ? -4.592 4.011 -8.711 1.00 98.44 90 VAL A N 1
ATOM 659 C CA . VAL A 1 90 ? -5.920 4.604 -8.482 1.00 98.44 90 VAL A CA 1
ATOM 660 C C . VAL A 1 90 ? -7.021 3.543 -8.535 1.00 98.44 90 VAL A C 1
ATOM 662 O O . VAL A 1 90 ? -7.862 3.501 -7.638 1.00 98.44 90 VAL A O 1
ATOM 665 N N . LEU A 1 91 ? -7.003 2.661 -9.540 1.00 98.62 91 LEU A N 1
ATOM 666 C CA . LEU A 1 91 ? -7.968 1.562 -9.662 1.00 98.62 91 LEU A CA 1
ATOM 667 C C . LEU A 1 91 ? -7.880 0.606 -8.470 1.00 98.62 91 LEU A C 1
ATOM 669 O O . LEU A 1 91 ? -8.897 0.277 -7.869 1.00 98.62 91 LEU A O 1
ATOM 673 N N . SER A 1 92 ? -6.664 0.214 -8.096 1.00 98.75 92 SER A N 1
ATOM 674 C CA . SER A 1 92 ? -6.378 -0.664 -6.963 1.00 98.75 92 SER A CA 1
ATOM 675 C C . SER A 1 92 ? -6.862 -0.056 -5.643 1.00 98.75 92 SER A C 1
ATOM 677 O O . SER A 1 92 ? -7.599 -0.697 -4.897 1.00 98.75 92 SER A O 1
ATOM 679 N N . ALA A 1 93 ? -6.562 1.219 -5.379 1.00 98.44 93 ALA A N 1
ATOM 680 C CA . ALA A 1 93 ? -7.062 1.923 -4.199 1.00 98.44 93 ALA A CA 1
ATOM 681 C C . ALA A 1 93 ? -8.597 2.035 -4.183 1.00 98.44 93 ALA A C 1
ATOM 683 O O . ALA A 1 93 ? -9.225 1.779 -3.155 1.00 98.44 93 ALA A O 1
ATOM 684 N N . GLY A 1 94 ? -9.209 2.394 -5.316 1.00 98.56 94 GLY A N 1
ATOM 685 C CA . GLY A 1 94 ? -10.661 2.526 -5.441 1.00 98.56 94 GLY A CA 1
ATOM 686 C C . GLY A 1 94 ? -11.393 1.201 -5.224 1.00 98.56 94 GLY A C 1
ATOM 687 O O . GLY A 1 94 ? -12.350 1.148 -4.450 1.00 98.56 94 GLY A O 1
ATOM 688 N N . LEU A 1 95 ? -10.907 0.123 -5.843 1.00 98.69 95 LEU A N 1
ATOM 689 C CA . LEU A 1 95 ? -11.442 -1.227 -5.663 1.00 98.69 95 LEU A CA 1
ATOM 690 C C . LEU A 1 95 ? -11.237 -1.721 -4.233 1.00 98.69 95 LEU A C 1
ATOM 692 O O . LEU A 1 95 ? -12.171 -2.257 -3.651 1.00 98.69 95 LEU A O 1
ATOM 696 N N . PHE A 1 96 ? -10.078 -1.465 -3.623 1.00 98.50 96 PHE A N 1
ATOM 697 C CA . PHE A 1 96 ? -9.829 -1.823 -2.226 1.00 98.50 96 PHE A CA 1
ATOM 698 C C . PHE A 1 96 ? -10.836 -1.150 -1.284 1.00 98.50 96 PHE A C 1
ATOM 700 O O . PHE A 1 96 ? -11.423 -1.801 -0.417 1.00 98.50 96 PHE A O 1
ATOM 707 N N . VAL A 1 97 ? -11.098 0.149 -1.477 1.00 97.88 97 VAL A N 1
ATOM 708 C CA . VAL A 1 97 ? -12.142 0.869 -0.731 1.00 97.88 97 VAL A CA 1
ATOM 709 C C . VAL A 1 97 ? -13.518 0.257 -0.999 1.00 97.88 97 VAL A C 1
ATOM 711 O O . VAL A 1 97 ? -14.262 0.020 -0.047 1.00 97.88 97 VAL A O 1
ATOM 714 N N . GLY A 1 98 ? -13.847 -0.044 -2.258 1.00 98.06 98 GLY A N 1
ATOM 715 C CA . GLY A 1 98 ? -15.081 -0.733 -2.646 1.00 98.06 98 GLY A CA 1
ATOM 716 C C . GLY A 1 98 ? -15.280 -2.054 -1.899 1.00 98.06 98 GLY A C 1
ATOM 717 O O . GLY A 1 98 ? -16.326 -2.256 -1.278 1.00 98.06 98 GLY A O 1
ATOM 718 N N . SER A 1 99 ? -14.249 -2.897 -1.850 1.00 98.06 99 SER A N 1
ATOM 719 C CA . SER A 1 99 ? -14.268 -4.170 -1.130 1.00 98.06 99 SER A CA 1
ATOM 720 C C . SER A 1 99 ? -14.428 -3.967 0.380 1.00 98.06 99 SER A C 1
ATOM 722 O O . SER A 1 99 ? -15.218 -4.661 1.014 1.00 98.06 99 SER A O 1
ATOM 724 N N . VAL A 1 100 ? -13.777 -2.964 0.983 1.00 96.19 100 VAL A N 1
ATOM 725 C CA . VAL A 1 100 ? -13.984 -2.626 2.408 1.00 96.19 100 VAL A CA 1
ATOM 726 C C . VAL A 1 100 ? -15.426 -2.175 2.679 1.00 96.19 100 VAL A C 1
ATOM 728 O O . VAL A 1 100 ? -16.012 -2.538 3.704 1.00 96.19 100 VAL A O 1
ATOM 731 N N . LEU A 1 101 ? -16.032 -1.402 1.775 1.00 96.50 101 LEU A N 1
ATOM 732 C CA . LEU A 1 101 ? -17.440 -1.006 1.882 1.00 96.50 101 LEU A CA 1
ATOM 733 C C . LEU A 1 101 ? -18.378 -2.212 1.739 1.00 96.50 101 LEU A C 1
ATOM 735 O O . LEU A 1 101 ? -19.361 -2.310 2.480 1.00 96.50 101 LEU A O 1
ATOM 739 N N . LEU A 1 102 ? -18.053 -3.156 0.851 1.00 97.31 102 LEU A N 1
ATOM 740 C CA . LEU A 1 102 ? -18.772 -4.420 0.713 1.00 97.31 102 LEU A CA 1
ATOM 741 C C . LEU A 1 102 ? -18.703 -5.243 2.005 1.00 97.31 102 LEU A C 1
ATOM 743 O O . LEU A 1 102 ? -19.747 -5.669 2.499 1.00 97.31 102 LEU A O 1
ATOM 747 N N . VAL A 1 103 ? -17.516 -5.391 2.608 1.00 96.25 103 VAL A N 1
ATOM 748 C CA . VAL A 1 103 ? -17.342 -6.062 3.910 1.00 96.25 103 VAL A CA 1
ATOM 749 C C . VAL A 1 103 ? -18.268 -5.432 4.946 1.00 96.25 103 VAL A C 1
ATOM 751 O O . VAL A 1 103 ? -19.070 -6.135 5.556 1.00 96.25 103 VAL A O 1
ATOM 754 N N . ARG A 1 104 ? -18.242 -4.100 5.095 1.00 93.75 104 ARG A N 1
ATOM 755 C CA . ARG A 1 104 ? -19.100 -3.382 6.057 1.00 93.75 104 ARG A CA 1
ATOM 756 C C . ARG A 1 104 ? -20.589 -3.634 5.827 1.00 93.75 104 ARG A C 1
ATOM 758 O O . ARG A 1 104 ? -21.340 -3.756 6.791 1.00 93.75 104 ARG A O 1
ATOM 765 N N . ARG A 1 105 ? -21.019 -3.739 4.567 1.00 96.00 105 ARG A N 1
ATOM 766 C CA . ARG A 1 105 ? -22.412 -4.039 4.204 1.00 96.00 105 ARG A CA 1
ATOM 767 C C . ARG A 1 105 ? -22.804 -5.488 4.506 1.00 96.00 105 ARG A C 1
ATOM 769 O O . ARG A 1 105 ? -23.961 -5.745 4.835 1.00 96.00 105 ARG A O 1
ATOM 776 N N . LEU A 1 106 ? -21.870 -6.428 4.378 1.00 96.56 106 LEU A N 1
ATOM 777 C CA . LEU A 1 106 ? -22.107 -7.859 4.589 1.00 96.56 106 LEU A CA 1
ATOM 778 C C . LEU A 1 106 ? -21.948 -8.292 6.051 1.00 96.56 106 LEU A C 1
ATOM 780 O O . LEU A 1 106 ? -22.574 -9.271 6.457 1.00 96.56 106 LEU A O 1
ATOM 784 N N . MET A 1 107 ? -21.173 -7.555 6.853 1.00 95.19 107 MET A N 1
ATOM 785 C CA . MET A 1 107 ? -20.903 -7.859 8.264 1.00 95.19 107 MET A CA 1
ATOM 786 C C . MET A 1 107 ? -22.165 -8.147 9.101 1.00 95.19 107 MET A C 1
ATOM 788 O O . MET A 1 107 ? -22.156 -9.160 9.799 1.00 95.19 107 MET A O 1
ATOM 792 N N . PRO A 1 108 ? -23.263 -7.361 9.028 1.00 95.62 108 PRO A N 1
ATOM 793 C CA . PRO A 1 108 ? -24.469 -7.635 9.818 1.00 95.62 108 PRO A CA 1
ATOM 794 C C . PRO A 1 108 ? -25.184 -8.938 9.438 1.00 95.62 108 PRO A C 1
ATOM 796 O O . PRO A 1 108 ? -25.937 -9.474 10.240 1.00 95.62 108 PRO A O 1
ATOM 799 N N . LYS A 1 109 ? -24.981 -9.430 8.207 1.00 96.19 109 LYS A N 1
ATOM 800 C CA . LYS A 1 109 ? -25.672 -10.612 7.672 1.00 96.19 109 LYS A CA 1
ATOM 801 C C . LYS A 1 109 ? -24.840 -11.885 7.774 1.00 96.19 109 LYS A C 1
ATOM 803 O O . LYS A 1 109 ? -25.390 -12.948 8.021 1.00 96.19 109 LYS A O 1
ATOM 808 N N . LEU A 1 110 ? -23.534 -11.781 7.531 1.00 95.88 110 LEU A N 1
ATOM 809 C CA . LEU A 1 110 ? -22.632 -12.929 7.400 1.00 95.88 110 LEU A CA 1
ATOM 810 C C . LEU A 1 110 ? -21.645 -13.058 8.570 1.00 95.88 110 LEU A C 1
ATOM 812 O O . LEU A 1 110 ? -20.916 -14.047 8.649 1.00 95.88 110 LEU A O 1
ATOM 816 N N . GLY A 1 111 ? -21.606 -12.071 9.468 1.00 95.75 111 GLY A N 1
ATOM 817 C CA . GLY A 1 111 ? -20.578 -11.953 10.497 1.00 95.75 111 GLY A CA 1
ATOM 818 C C . GLY A 1 111 ? -19.243 -11.452 9.939 1.00 95.75 111 GLY A C 1
ATOM 819 O O . GLY A 1 111 ? -19.037 -11.355 8.729 1.00 95.75 111 GLY A O 1
ATOM 820 N N . VAL A 1 112 ? -18.312 -11.121 10.840 1.00 92.88 112 VAL A N 1
ATOM 821 C CA . VAL A 1 112 ? -17.016 -10.512 10.483 1.00 92.88 112 VAL A CA 1
ATOM 822 C C . VAL A 1 112 ? -16.173 -11.433 9.602 1.00 92.88 112 VAL A C 1
ATOM 824 O O . VAL A 1 112 ? -15.615 -10.975 8.608 1.00 92.88 112 VAL A O 1
ATOM 827 N N . TRP A 1 113 ? -16.102 -12.724 9.934 1.00 96.12 113 TRP A N 1
ATOM 828 C CA . TRP A 1 113 ? -15.258 -13.693 9.230 1.00 96.12 113 TRP A CA 1
ATOM 829 C C . TRP A 1 113 ? -15.663 -13.865 7.760 1.00 96.12 113 TRP A C 1
ATOM 831 O O . TRP A 1 113 ? -14.878 -13.571 6.860 1.00 96.12 113 TRP A O 1
ATOM 841 N N . ASN A 1 114 ? -16.915 -14.254 7.505 1.00 97.75 114 ASN A N 1
ATOM 842 C CA . ASN A 1 114 ? -17.400 -14.502 6.146 1.00 97.75 114 ASN A CA 1
ATOM 843 C C . ASN A 1 114 ? -17.469 -13.218 5.312 1.00 97.75 114 ASN A C 1
ATOM 845 O O . ASN A 1 114 ? -17.150 -13.245 4.126 1.00 97.75 114 ASN A O 1
ATOM 849 N N . ALA A 1 115 ? -17.842 -12.084 5.920 1.00 97.06 115 ALA A N 1
ATOM 850 C CA . ALA A 1 115 ? -17.817 -10.800 5.226 1.00 97.06 115 ALA A CA 1
ATOM 851 C C . ALA A 1 115 ? -16.390 -10.418 4.804 1.00 97.06 115 ALA A C 1
ATOM 853 O O . ALA A 1 115 ? -16.203 -9.953 3.684 1.00 97.06 115 ALA A O 1
ATOM 854 N N . SER A 1 116 ? -15.390 -10.657 5.662 1.00 95.69 116 SER A N 1
ATOM 855 C CA . SER A 1 116 ? -13.980 -10.389 5.345 1.00 95.69 116 SER A CA 1
ATOM 856 C C . SER A 1 116 ? -13.477 -11.279 4.208 1.00 95.69 116 SER A C 1
ATOM 858 O O . SER A 1 116 ? -12.859 -10.769 3.278 1.00 95.69 116 SER A O 1
ATOM 860 N N . LEU A 1 117 ? -13.792 -12.581 4.229 1.00 98.12 117 LEU A N 1
ATOM 861 C CA . LEU A 1 117 ? -13.455 -13.494 3.129 1.00 98.12 117 LEU A CA 1
ATOM 862 C C . LEU A 1 117 ? -14.099 -13.061 1.807 1.00 98.12 117 LEU A C 1
ATOM 864 O O . LEU A 1 117 ? -13.424 -13.045 0.780 1.00 98.12 117 LEU A O 1
ATOM 868 N N . ALA A 1 118 ? -15.371 -12.654 1.836 1.00 98.12 118 ALA A N 1
ATOM 869 C CA . ALA A 1 118 ? -16.063 -12.147 0.655 1.00 98.12 118 ALA A CA 1
ATOM 870 C C . ALA A 1 118 ? -15.403 -10.873 0.101 1.00 98.12 118 ALA A C 1
ATOM 872 O O . ALA A 1 118 ? -15.226 -10.762 -1.106 1.00 98.12 118 ALA A O 1
ATOM 873 N N . GLY A 1 119 ? -14.988 -9.942 0.967 1.00 98.12 119 GLY A N 1
ATOM 874 C CA . GLY A 1 119 ? -14.262 -8.739 0.550 1.00 98.12 119 GLY A CA 1
ATOM 875 C C . GLY A 1 119 ? -12.883 -9.027 -0.042 1.00 98.12 119 GLY A C 1
ATOM 876 O O . GLY A 1 119 ? -12.501 -8.413 -1.032 1.00 98.12 119 GLY A O 1
ATOM 877 N N . ILE A 1 120 ? -12.140 -9.981 0.530 1.00 97.94 120 ILE A N 1
ATOM 878 C CA . ILE A 1 120 ? -10.851 -10.418 -0.027 1.00 97.94 120 ILE A CA 1
ATOM 879 C C . ILE A 1 120 ? -11.062 -11.033 -1.414 1.00 97.94 120 ILE A C 1
ATOM 881 O O . ILE A 1 120 ? -10.351 -10.677 -2.352 1.00 97.94 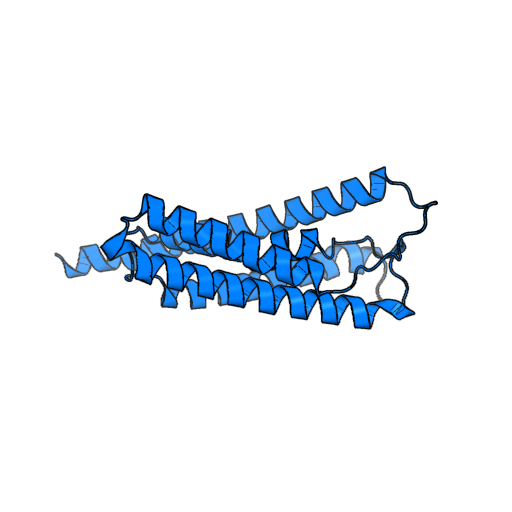120 ILE A O 1
ATOM 885 N N . ALA A 1 121 ? -12.047 -11.923 -1.555 1.00 98.38 121 ALA A N 1
ATOM 886 C CA . ALA A 1 121 ? -12.376 -12.543 -2.834 1.00 98.38 121 ALA A CA 1
ATOM 887 C C . ALA A 1 121 ? -12.790 -11.497 -3.881 1.00 98.38 121 ALA A C 1
ATOM 889 O O . ALA A 1 121 ? -12.287 -11.528 -5.000 1.00 98.38 121 ALA A O 1
ATOM 890 N N . ASP A 1 122 ? -13.643 -10.543 -3.504 1.00 98.62 122 ASP A N 1
ATOM 891 C CA . ASP A 1 122 ? -14.067 -9.428 -4.355 1.00 98.62 122 ASP A CA 1
ATOM 892 C C . ASP A 1 122 ? -12.877 -8.602 -4.862 1.00 98.62 122 ASP A C 1
ATOM 894 O O . ASP A 1 122 ? -12.743 -8.385 -6.068 1.00 98.62 122 ASP A O 1
ATOM 898 N N . TYR A 1 123 ? -11.968 -8.210 -3.966 1.00 98.69 123 TYR A N 1
ATOM 899 C CA . TYR A 1 123 ? -10.786 -7.439 -4.340 1.00 98.69 123 TYR A CA 1
ATOM 900 C C . TYR A 1 123 ? -9.872 -8.218 -5.293 1.00 98.69 123 TYR A C 1
ATOM 902 O O . TYR A 1 123 ? -9.441 -7.689 -6.318 1.00 98.69 123 TYR A O 1
ATOM 910 N N . VAL A 1 124 ? -9.605 -9.493 -4.985 1.00 98.62 124 VAL A N 1
ATOM 911 C CA . VAL A 1 124 ? -8.759 -10.366 -5.812 1.00 98.62 124 VAL A CA 1
ATOM 912 C C . VAL A 1 124 ? -9.359 -10.555 -7.204 1.00 98.62 124 VAL A C 1
ATOM 914 O O . VAL A 1 124 ? -8.651 -10.393 -8.196 1.00 98.62 124 VAL A O 1
ATOM 917 N N . VAL A 1 125 ? -10.657 -10.855 -7.296 1.00 98.69 125 VAL A N 1
ATOM 918 C CA . VAL A 1 125 ? -11.348 -11.046 -8.579 1.00 98.69 125 VAL A CA 1
ATOM 919 C C . VAL A 1 125 ? -11.375 -9.745 -9.378 1.00 98.69 125 VAL A C 1
ATOM 921 O O . VAL A 1 125 ? -11.030 -9.748 -10.559 1.00 98.69 125 VAL A O 1
ATOM 924 N N . SER A 1 126 ? -11.708 -8.620 -8.742 1.00 98.50 126 SER A N 1
ATOM 925 C CA . SER A 1 126 ? -11.734 -7.310 -9.401 1.00 98.50 126 SER A CA 1
ATOM 926 C C . SER A 1 126 ? -10.360 -6.925 -9.950 1.00 98.50 126 SER A C 1
ATOM 928 O O . SER A 1 126 ? -10.243 -6.492 -11.098 1.00 98.50 126 SER A O 1
ATOM 930 N N . MET A 1 127 ? -9.296 -7.146 -9.173 1.00 98.56 127 MET A N 1
ATOM 931 C CA . MET A 1 127 ? -7.931 -6.877 -9.623 1.00 98.56 127 MET A CA 1
ATOM 932 C C . MET A 1 127 ? -7.465 -7.835 -10.715 1.00 98.56 127 MET A C 1
ATOM 934 O O . MET A 1 127 ? -6.774 -7.399 -11.636 1.00 98.56 127 MET A O 1
ATOM 938 N N . ALA A 1 128 ? -7.873 -9.105 -10.674 1.00 98.25 128 ALA A N 1
ATOM 939 C CA . ALA A 1 128 ? -7.603 -10.045 -11.758 1.00 98.25 128 ALA A CA 1
ATOM 940 C C . ALA A 1 128 ? -8.227 -9.559 -13.076 1.00 98.25 128 ALA A C 1
ATOM 942 O O . ALA A 1 128 ? -7.554 -9.551 -14.105 1.00 98.25 128 ALA A O 1
ATOM 943 N N . VAL A 1 129 ? -9.468 -9.062 -13.044 1.00 98.50 129 VAL A N 1
ATOM 944 C CA . VAL A 1 129 ? -10.122 -8.465 -14.221 1.00 98.50 129 VAL A CA 1
ATOM 945 C C . VAL A 1 129 ? -9.346 -7.245 -14.725 1.00 98.50 129 VAL A C 1
ATOM 947 O O . VAL A 1 129 ? -9.044 -7.164 -15.915 1.00 98.50 129 VAL A O 1
ATOM 950 N N . VAL A 1 130 ? -8.943 -6.327 -13.839 1.00 98.38 130 VAL A N 1
ATOM 951 C CA . VAL A 1 130 ? -8.115 -5.165 -14.220 1.00 98.38 130 VAL A CA 1
ATOM 952 C C . VAL A 1 130 ? -6.792 -5.603 -14.859 1.00 98.38 130 VAL A C 1
ATOM 954 O O . VAL A 1 130 ? -6.372 -5.029 -15.864 1.00 98.38 130 VAL A O 1
ATOM 957 N N . PHE A 1 131 ? -6.141 -6.638 -14.323 1.00 97.50 131 PHE A N 1
ATOM 958 C CA . PHE A 1 131 ? -4.883 -7.161 -14.861 1.00 97.50 131 PHE A CA 1
ATOM 959 C C . PHE A 1 131 ? -5.038 -7.781 -16.249 1.00 97.50 131 PHE A C 1
ATOM 961 O O . PHE A 1 131 ? -4.085 -7.724 -17.026 1.00 97.50 131 PHE A O 1
ATOM 968 N N . LEU A 1 132 ? -6.200 -8.356 -16.563 1.00 97.06 132 LEU A N 1
ATOM 969 C CA . LEU A 1 132 ? -6.501 -8.887 -17.893 1.00 97.06 132 LEU A CA 1
ATOM 970 C C . LEU A 1 132 ? -6.783 -7.774 -18.909 1.00 97.06 132 LEU A C 1
ATOM 972 O O . LEU A 1 132 ? -6.420 -7.911 -20.073 1.00 97.06 132 LEU A O 1
ATOM 976 N N . ILE A 1 133 ? -7.400 -6.672 -18.474 1.00 97.69 133 ILE A N 1
ATOM 977 C CA . ILE A 1 133 ? -7.738 -5.533 -19.340 1.00 97.69 133 ILE A CA 1
ATOM 978 C C . ILE A 1 133 ? -6.500 -4.693 -19.667 1.00 97.69 133 ILE A C 1
ATOM 980 O O . ILE A 1 133 ? -6.321 -4.258 -20.804 1.00 97.69 133 ILE A O 1
ATOM 984 N N . LEU A 1 134 ? -5.654 -4.422 -18.670 1.00 95.56 134 LEU A N 1
ATOM 985 C CA . LEU A 1 134 ? -4.507 -3.541 -18.855 1.00 95.56 134 LEU A CA 1
ATOM 986 C C . LEU A 1 134 ? -3.370 -4.224 -19.640 1.00 95.56 134 LEU A C 1
ATOM 988 O O . LEU A 1 134 ? -3.037 -5.385 -19.364 1.00 95.56 134 LEU A O 1
ATOM 992 N N . PRO A 1 135 ? -2.706 -3.507 -20.567 1.00 94.81 135 PRO A N 1
ATOM 993 C CA . PRO A 1 135 ? -1.652 -4.081 -21.397 1.00 94.81 135 PRO A CA 1
ATOM 994 C C . PRO A 1 135 ? -0.428 -4.496 -20.569 1.00 94.81 135 PRO A C 1
ATOM 996 O O . PRO A 1 135 ? -0.099 -3.887 -19.555 1.00 94.81 135 PRO A O 1
ATOM 999 N N . GLY A 1 136 ? 0.264 -5.553 -20.994 1.00 88.88 136 GLY A N 1
ATOM 1000 C CA . GLY A 1 136 ? 1.586 -5.893 -20.461 1.00 88.88 136 GLY A CA 1
ATOM 1001 C C . GLY A 1 136 ? 2.676 -5.029 -21.099 1.00 88.88 136 GLY A C 1
ATOM 1002 O O . GLY A 1 136 ? 2.572 -4.682 -22.274 1.00 88.88 136 GLY A O 1
ATOM 1003 N N . ILE A 1 137 ? 3.729 -4.708 -20.346 1.00 84.69 137 ILE A N 1
ATOM 1004 C CA . ILE A 1 137 ? 4.893 -3.960 -20.842 1.00 84.69 137 ILE A CA 1
ATOM 1005 C C . ILE A 1 137 ? 6.116 -4.867 -20.742 1.00 84.69 137 ILE A C 1
ATOM 1007 O O . ILE A 1 137 ? 6.463 -5.319 -19.652 1.00 84.69 137 ILE A O 1
ATOM 1011 N N . HIS A 1 138 ? 6.758 -5.125 -21.880 1.00 82.06 138 HIS A N 1
ATOM 1012 C CA . HIS A 1 138 ? 7.901 -6.031 -22.001 1.00 82.06 138 HIS A CA 1
ATOM 1013 C C . HIS A 1 138 ? 9.078 -5.282 -22.627 1.00 82.06 138 HIS A C 1
ATOM 1015 O O . HIS A 1 138 ? 9.313 -5.353 -23.826 1.00 82.06 138 HIS A O 1
ATOM 1021 N N . GLU A 1 139 ? 9.782 -4.512 -21.806 1.00 78.50 139 GLU A N 1
ATOM 1022 C CA . GLU A 1 139 ? 10.906 -3.663 -22.237 1.00 78.50 139 GLU A CA 1
ATOM 1023 C C . GLU A 1 139 ? 12.266 -4.181 -21.753 1.00 78.50 139 GLU A C 1
ATOM 1025 O O . GLU A 1 139 ? 13.305 -3.668 -22.152 1.00 78.50 139 GLU A O 1
ATOM 1030 N N . THR A 1 140 ? 12.275 -5.184 -20.871 1.00 81.81 140 THR A N 1
ATOM 1031 C CA . THR A 1 140 ? 13.508 -5.719 -20.297 1.00 81.81 140 THR A CA 1
ATOM 1032 C C . THR A 1 140 ? 14.243 -6.572 -21.334 1.00 81.81 140 THR A C 1
ATOM 1034 O O . THR A 1 140 ? 13.683 -7.580 -21.775 1.00 81.81 140 THR A O 1
ATOM 1037 N N . PRO A 1 141 ? 15.486 -6.218 -21.719 1.00 82.62 141 PRO A N 1
ATOM 1038 C CA . PRO A 1 141 ? 16.259 -7.014 -22.664 1.00 82.62 141 PRO A CA 1
ATOM 1039 C C . PRO A 1 141 ? 16.528 -8.415 -22.113 1.00 82.62 141 PRO A C 1
ATOM 1041 O O . PRO A 1 141 ? 16.857 -8.568 -20.937 1.00 82.62 141 PRO A O 1
ATOM 1044 N N . SER A 1 142 ? 16.478 -9.435 -22.971 1.00 83.44 142 SER A N 1
ATOM 1045 C CA . SER A 1 142 ? 16.781 -10.821 -22.583 1.00 83.44 142 SER A CA 1
ATOM 1046 C C . SER A 1 142 ? 18.232 -11.031 -22.132 1.00 83.44 142 SER A C 1
ATOM 1048 O O . SER A 1 142 ? 18.542 -12.050 -21.526 1.00 83.44 142 SER A O 1
ATOM 1050 N N . SER A 1 143 ? 19.122 -10.084 -22.439 1.00 87.31 143 SER A N 1
ATOM 1051 C CA . SER A 1 143 ? 20.527 -10.079 -22.030 1.00 87.31 143 SER A CA 1
ATOM 1052 C C . SER A 1 143 ? 20.775 -9.455 -20.654 1.00 87.31 143 SER A C 1
ATOM 1054 O O . SER A 1 143 ? 21.899 -9.532 -20.161 1.00 87.31 143 SER A O 1
ATOM 1056 N N . PHE A 1 144 ? 19.774 -8.816 -20.035 1.00 88.50 144 PHE A N 1
ATOM 1057 C CA . PHE A 1 144 ? 19.960 -8.188 -18.730 1.00 88.50 144 PHE A CA 1
ATOM 1058 C C . PHE A 1 144 ? 20.022 -9.253 -17.617 1.00 88.50 144 PHE A C 1
ATOM 1060 O O . PHE A 1 144 ? 19.184 -10.160 -17.615 1.00 88.50 144 PHE A O 1
ATOM 1067 N N . PRO A 1 145 ? 20.964 -9.162 -16.655 1.00 91.62 145 PRO A N 1
ATOM 1068 C CA . PRO A 1 145 ? 21.105 -10.169 -15.607 1.00 91.62 145 PRO A CA 1
ATOM 1069 C C . PRO A 1 145 ? 19.821 -10.347 -14.786 1.00 91.62 145 PRO A C 1
ATOM 1071 O O . PRO A 1 145 ? 19.296 -9.402 -14.192 1.00 91.62 145 PRO A O 1
ATOM 1074 N N . ALA A 1 146 ? 19.311 -11.580 -14.734 1.00 90.62 146 ALA A N 1
ATOM 1075 C CA . ALA A 1 146 ? 18.092 -11.901 -13.993 1.00 90.62 146 ALA A CA 1
ATOM 1076 C C . ALA A 1 146 ? 18.257 -11.680 -12.478 1.00 90.62 146 ALA A C 1
ATOM 1078 O O . ALA A 1 146 ? 17.318 -11.223 -11.821 1.00 90.62 146 ALA A O 1
ATOM 1079 N N . ASP A 1 147 ? 19.456 -11.941 -11.948 1.00 93.88 147 ASP A N 1
ATOM 1080 C CA . ASP A 1 147 ? 19.784 -11.740 -10.534 1.00 93.88 147 ASP A CA 1
ATOM 1081 C C . ASP A 1 147 ? 19.677 -10.264 -10.130 1.00 93.88 147 ASP A C 1
ATOM 1083 O O . ASP A 1 147 ? 19.076 -9.951 -9.102 1.00 93.88 147 ASP A O 1
ATOM 1087 N N . ASP A 1 148 ? 20.153 -9.346 -10.975 1.00 92.38 148 ASP A N 1
ATOM 1088 C CA . ASP A 1 148 ? 20.080 -7.904 -10.717 1.00 92.38 148 ASP A CA 1
ATOM 1089 C C . ASP A 1 148 ? 18.625 -7.407 -10.706 1.00 92.38 148 ASP A C 1
ATOM 1091 O O . ASP A 1 148 ? 18.239 -6.607 -9.849 1.00 92.38 148 ASP A O 1
ATOM 1095 N N . LEU A 1 149 ? 17.780 -7.906 -11.621 1.00 91.81 149 LEU A N 1
ATOM 1096 C CA . LEU A 1 149 ? 16.342 -7.589 -11.626 1.00 91.81 149 LEU A CA 1
ATOM 1097 C C . LEU A 1 149 ? 15.658 -8.092 -10.364 1.00 91.81 149 LEU A C 1
ATOM 1099 O O . LEU A 1 149 ? 14.843 -7.381 -9.770 1.00 91.81 149 LEU A O 1
ATOM 1103 N N . TYR A 1 150 ? 15.965 -9.327 -9.974 1.00 93.06 150 TYR A N 1
ATOM 1104 C CA . TYR A 1 150 ? 15.401 -9.934 -8.784 1.00 93.06 150 TYR A CA 1
ATOM 1105 C C . TYR A 1 150 ? 15.803 -9.156 -7.528 1.00 93.06 150 TYR A C 1
ATOM 1107 O O . TYR A 1 150 ? 14.928 -8.750 -6.761 1.00 93.06 150 TYR A O 1
ATOM 1115 N N . GLN A 1 151 ? 17.096 -8.872 -7.350 1.00 95.06 151 GLN A N 1
ATOM 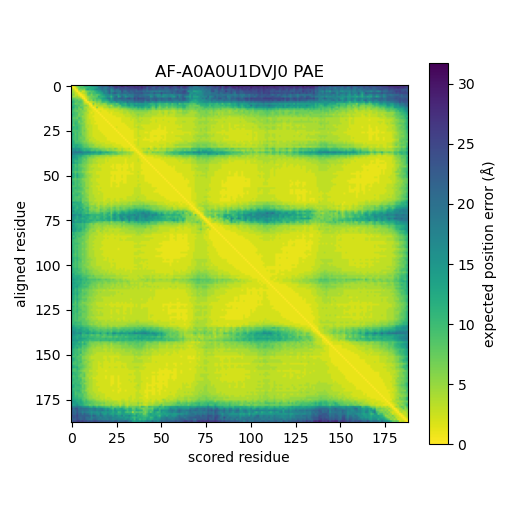1116 C CA . GLN A 1 151 ? 17.603 -8.101 -6.216 1.00 95.06 151 GLN A CA 1
ATOM 1117 C C . GLN A 1 151 ? 16.990 -6.701 -6.167 1.00 95.06 151 GLN A C 1
ATOM 1119 O O . GLN A 1 151 ? 16.524 -6.276 -5.112 1.00 95.06 151 GLN A O 1
ATOM 1124 N N . PHE A 1 152 ? 16.900 -6.005 -7.304 1.00 93.44 152 PHE A N 1
ATOM 1125 C CA . PHE A 1 152 ? 16.275 -4.685 -7.361 1.00 93.44 152 PHE A CA 1
ATOM 1126 C C . PHE A 1 152 ? 14.812 -4.717 -6.901 1.00 93.44 152 PHE A C 1
ATOM 1128 O O . PHE A 1 152 ? 14.385 -3.868 -6.113 1.00 93.44 152 PHE A O 1
ATOM 1135 N N . ARG A 1 153 ? 14.035 -5.712 -7.348 1.00 95.19 153 ARG A N 1
ATOM 1136 C CA . ARG A 1 153 ? 12.628 -5.886 -6.949 1.00 95.19 153 ARG A CA 1
ATOM 1137 C C . ARG A 1 153 ? 12.494 -6.264 -5.478 1.00 95.19 153 ARG A C 1
ATOM 1139 O O . ARG A 1 153 ? 11.629 -5.717 -4.795 1.00 95.19 153 ARG A O 1
ATOM 1146 N N . LEU A 1 154 ? 13.368 -7.138 -4.982 1.00 96.31 154 LEU A N 1
ATOM 1147 C CA . LEU A 1 154 ? 13.404 -7.541 -3.579 1.00 96.31 154 LEU A CA 1
ATOM 1148 C C . LEU A 1 154 ? 13.721 -6.351 -2.665 1.00 96.31 154 LEU A C 1
ATOM 1150 O O . LEU A 1 154 ? 13.008 -6.121 -1.689 1.00 96.31 154 LEU A O 1
ATOM 1154 N N . TYR A 1 155 ? 14.738 -5.556 -2.999 1.00 95.31 155 TYR A N 1
ATOM 1155 C CA . TYR A 1 155 ? 15.080 -4.357 -2.236 1.00 95.31 155 TYR A CA 1
ATOM 1156 C C . TYR A 1 155 ? 13.999 -3.283 -2.338 1.00 95.31 155 TYR A C 1
ATOM 1158 O O . TYR A 1 155 ? 13.665 -2.677 -1.325 1.00 95.31 155 TYR A O 1
ATOM 1166 N N . SER A 1 156 ? 13.375 -3.109 -3.507 1.00 95.12 156 SER A N 1
ATOM 1167 C CA . SER A 1 156 ? 12.239 -2.191 -3.671 1.00 95.12 156 SER A CA 1
ATOM 1168 C C . SER A 1 156 ? 11.058 -2.574 -2.771 1.00 95.12 156 SER A C 1
ATOM 1170 O O . SER A 1 156 ? 10.480 -1.706 -2.114 1.00 95.12 156 SER A O 1
ATOM 1172 N N . LEU A 1 157 ? 10.731 -3.870 -2.690 1.00 96.38 157 LEU A N 1
ATOM 1173 C CA . LEU A 1 157 ? 9.727 -4.391 -1.758 1.00 96.38 157 LEU A CA 1
ATOM 1174 C C . LEU A 1 157 ? 10.145 -4.139 -0.306 1.00 96.38 157 LEU A C 1
ATOM 1176 O O . LEU A 1 157 ? 9.349 -3.622 0.475 1.00 96.38 157 LEU A O 1
ATOM 1180 N N . GLY A 1 158 ? 11.394 -4.452 0.046 1.00 96.81 158 GLY A N 1
ATOM 1181 C CA . GLY A 1 158 ? 11.936 -4.225 1.385 1.00 96.81 158 GLY A CA 1
ATOM 1182 C C . GLY A 1 158 ? 11.822 -2.764 1.824 1.00 96.81 158 GLY A C 1
ATOM 1183 O O . GLY A 1 158 ? 11.317 -2.488 2.911 1.00 96.81 158 GLY A O 1
ATOM 1184 N N . THR A 1 159 ? 12.199 -1.817 0.961 1.00 94.38 159 THR A N 1
ATOM 1185 C CA . THR A 1 159 ? 12.064 -0.377 1.224 1.00 94.38 159 THR A CA 1
ATOM 1186 C C . THR A 1 159 ? 10.618 0.012 1.513 1.00 94.38 159 THR A C 1
ATOM 1188 O O . THR A 1 159 ? 10.359 0.752 2.458 1.00 94.38 159 THR A O 1
ATOM 1191 N N . GLN A 1 160 ? 9.660 -0.501 0.744 1.00 96.81 160 GLN A N 1
ATOM 1192 C CA . GLN A 1 160 ? 8.246 -0.155 0.913 1.00 96.81 160 GLN A CA 1
ATOM 1193 C C . GLN A 1 160 ? 7.663 -0.754 2.185 1.00 96.81 160 GLN A C 1
ATOM 1195 O O . GLN A 1 160 ? 6.968 -0.059 2.923 1.00 96.81 160 GLN A O 1
ATOM 1200 N N . VAL A 1 161 ? 8.005 -2.005 2.494 1.00 97.75 161 VAL A N 1
ATOM 1201 C CA . VAL A 1 161 ? 7.635 -2.635 3.766 1.00 97.75 161 VAL A CA 1
ATOM 1202 C C . VAL A 1 161 ? 8.167 -1.815 4.940 1.00 97.75 161 VAL A C 1
ATOM 1204 O O . VAL A 1 161 ? 7.403 -1.524 5.856 1.00 97.75 161 VAL A O 1
ATOM 1207 N N . VAL A 1 162 ? 9.433 -1.384 4.898 1.00 97.19 162 VAL A N 1
ATOM 1208 C CA . VAL A 1 162 ? 10.025 -0.541 5.949 1.00 97.19 162 VAL A CA 1
ATOM 1209 C C . VAL A 1 162 ? 9.291 0.795 6.064 1.00 97.19 162 VAL A C 1
ATOM 1211 O O . VAL A 1 162 ? 8.863 1.141 7.160 1.00 97.19 162 VAL A O 1
ATOM 1214 N N . ILE A 1 163 ? 9.076 1.515 4.957 1.00 96.19 163 ILE A N 1
ATOM 1215 C CA . ILE A 1 163 ? 8.369 2.808 4.960 1.00 96.19 163 ILE A CA 1
ATOM 1216 C C . ILE A 1 163 ? 6.976 2.664 5.585 1.00 96.19 163 ILE A C 1
ATOM 1218 O O . ILE A 1 163 ? 6.647 3.375 6.536 1.00 96.19 163 ILE A O 1
ATOM 1222 N N . TRP A 1 164 ? 6.162 1.728 5.094 1.00 97.75 164 TRP A N 1
ATOM 1223 C CA . TRP A 1 164 ? 4.788 1.557 5.568 1.00 97.75 164 TRP A CA 1
ATOM 1224 C C . TRP A 1 164 ? 4.718 1.038 7.005 1.00 97.75 164 TRP A C 1
ATOM 1226 O O . TRP A 1 164 ? 3.870 1.501 7.772 1.00 97.75 164 TRP A O 1
ATOM 1236 N N . ALA A 1 165 ? 5.622 0.138 7.405 1.00 97.75 165 ALA A N 1
ATOM 1237 C CA . ALA A 1 165 ? 5.717 -0.324 8.786 1.00 97.75 165 ALA A CA 1
ATOM 1238 C C . ALA A 1 165 ? 6.106 0.821 9.729 1.00 97.75 165 ALA A C 1
ATOM 1240 O O . ALA A 1 165 ? 5.449 1.019 10.750 1.00 97.75 165 ALA A O 1
ATOM 1241 N N . THR A 1 166 ? 7.121 1.617 9.379 1.00 97.25 166 THR A N 1
ATOM 1242 C CA . THR A 1 166 ? 7.540 2.774 10.177 1.00 97.25 166 THR A CA 1
ATOM 1243 C C . THR A 1 166 ? 6.407 3.785 10.312 1.00 97.25 166 THR A C 1
ATOM 1245 O O . THR A 1 166 ? 6.092 4.180 11.433 1.00 97.25 166 THR A O 1
ATOM 1248 N N . ILE A 1 167 ? 5.747 4.161 9.210 1.00 96.81 167 ILE A N 1
ATOM 1249 C CA . ILE A 1 167 ? 4.617 5.099 9.250 1.00 96.81 167 ILE A CA 1
ATOM 1250 C C . ILE A 1 167 ? 3.501 4.542 10.141 1.00 96.81 167 ILE A C 1
ATOM 1252 O O . ILE A 1 167 ? 3.071 5.227 11.065 1.00 96.81 167 ILE A O 1
ATOM 1256 N N . GLY A 1 168 ? 3.049 3.306 9.908 1.00 96.94 168 GLY A N 1
ATOM 1257 C CA . GLY A 1 168 ? 1.934 2.709 10.646 1.00 96.94 168 GLY A CA 1
ATOM 1258 C C . GLY A 1 168 ? 2.203 2.562 12.146 1.00 96.94 168 GLY A C 1
ATOM 1259 O O . GLY A 1 168 ? 1.342 2.897 12.961 1.00 96.94 168 GLY A O 1
ATOM 12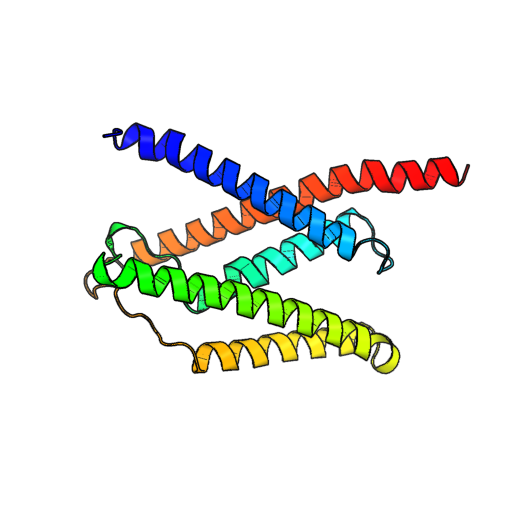60 N N . LEU A 1 169 ? 3.403 2.107 12.522 1.00 97.19 169 LEU A N 1
ATOM 1261 C CA . LEU A 1 169 ? 3.784 1.899 13.921 1.00 97.19 169 LEU A CA 1
ATOM 1262 C C . LEU A 1 169 ? 3.994 3.221 14.663 1.00 97.19 169 LEU A C 1
ATOM 1264 O O . LEU A 1 169 ? 3.448 3.397 15.754 1.00 97.19 169 LEU A O 1
ATOM 1268 N N . VAL A 1 170 ? 4.744 4.161 14.077 1.00 97.00 170 VAL A N 1
ATOM 1269 C CA . VAL A 1 170 ? 5.012 5.465 14.704 1.00 97.00 170 VAL A CA 1
ATOM 1270 C C . VAL A 1 170 ? 3.722 6.272 14.809 1.00 97.00 170 VAL A C 1
ATOM 1272 O O . VAL A 1 170 ? 3.386 6.746 15.895 1.00 97.00 170 VAL A O 1
ATOM 1275 N N . PHE A 1 171 ? 2.955 6.375 13.718 1.00 96.44 171 PHE A N 1
ATOM 1276 C CA . PHE A 1 171 ? 1.667 7.064 13.736 1.00 96.44 171 PHE A CA 1
ATOM 1277 C C . PHE A 1 171 ? 0.715 6.417 14.745 1.00 96.44 171 PHE A C 1
ATOM 1279 O O . PHE A 1 171 ? 0.120 7.119 15.557 1.00 96.44 171 PHE A O 1
ATOM 1286 N N . GLY A 1 172 ? 0.604 5.085 14.749 1.00 95.69 172 GLY A N 1
ATOM 1287 C CA . GLY A 1 172 ? -0.255 4.356 15.680 1.00 95.69 172 GLY A CA 1
ATOM 1288 C C . GLY A 1 172 ? 0.116 4.582 17.146 1.00 95.69 172 GLY A C 1
ATOM 1289 O O . GLY A 1 172 ? -0.773 4.779 17.973 1.00 95.69 172 GLY A O 1
ATOM 1290 N N . ALA A 1 173 ? 1.410 4.603 17.478 1.00 95.56 173 ALA A N 1
ATOM 1291 C CA . ALA A 1 173 ? 1.884 4.882 18.833 1.00 95.56 173 ALA A CA 1
ATOM 1292 C C . ALA A 1 173 ? 1.542 6.313 19.284 1.00 95.56 173 ALA A C 1
ATOM 1294 O O . ALA A 1 173 ? 1.047 6.504 20.397 1.00 95.56 173 ALA A O 1
ATOM 1295 N N . LEU A 1 174 ? 1.755 7.304 18.412 1.00 95.50 174 LEU A N 1
ATOM 1296 C CA . LEU A 1 174 ? 1.436 8.706 18.690 1.00 95.50 174 LEU A CA 1
ATOM 1297 C C . LEU A 1 174 ? -0.077 8.936 18.796 1.00 95.50 174 LEU A C 1
ATOM 1299 O O . LEU A 1 174 ? -0.541 9.563 19.749 1.00 95.50 174 LEU A O 1
ATOM 1303 N N . ALA A 1 175 ? -0.854 8.394 17.857 1.00 93.94 175 ALA A N 1
ATOM 1304 C CA . ALA A 1 175 ? -2.307 8.512 17.839 1.00 93.94 175 ALA A CA 1
ATOM 1305 C C . ALA A 1 175 ? -2.936 7.864 19.075 1.00 93.94 175 ALA A C 1
ATOM 1307 O O . ALA A 1 175 ? -3.831 8.446 19.680 1.00 93.94 175 ALA A O 1
ATOM 1308 N N . ALA A 1 176 ? -2.444 6.695 19.489 1.00 92.88 176 ALA A N 1
ATOM 1309 C CA . ALA A 1 176 ? -2.935 6.030 20.685 1.00 92.88 176 ALA A CA 1
ATOM 1310 C C . ALA A 1 176 ? -2.697 6.853 21.948 1.00 92.88 176 ALA A C 1
ATOM 1312 O O . ALA A 1 176 ? -3.636 7.055 22.707 1.00 92.88 176 ALA A O 1
ATOM 1313 N N . LYS A 1 177 ? -1.492 7.409 22.125 1.00 91.31 177 LYS A N 1
ATOM 1314 C CA . LYS A 1 177 ? -1.208 8.319 23.241 1.00 91.31 177 LYS A CA 1
ATOM 1315 C C . LYS A 1 177 ? -2.192 9.494 23.259 1.00 91.31 177 LYS A C 1
ATOM 1317 O O . LYS A 1 177 ? -2.786 9.803 24.275 1.00 91.31 177 LYS A O 1
ATOM 1322 N N . VA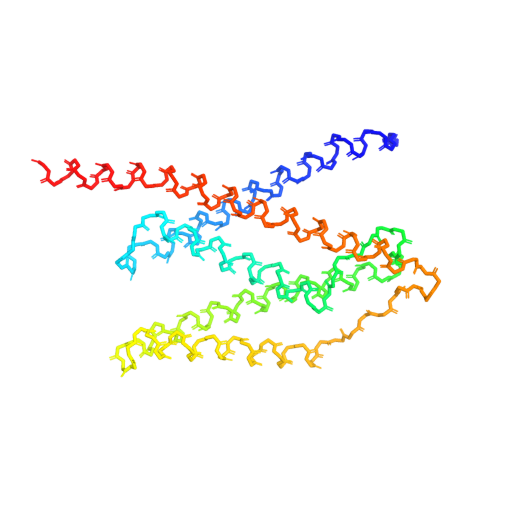L A 1 178 ? -2.434 10.132 22.117 1.00 90.38 178 VAL A N 1
ATOM 1323 C CA . VAL A 1 178 ? -3.311 11.314 22.069 1.00 90.38 178 VAL A CA 1
ATOM 1324 C C . VAL A 1 178 ? -4.789 10.971 22.282 1.00 90.38 178 VAL A C 1
ATOM 1326 O O . VAL A 1 178 ? -5.505 11.737 22.924 1.00 90.38 178 VAL A O 1
ATOM 1329 N N . LEU A 1 179 ? -5.274 9.872 21.705 1.00 89.00 179 LEU A N 1
ATOM 1330 C CA . LEU A 1 179 ? -6.705 9.562 21.639 1.00 89.00 179 LEU A CA 1
ATOM 1331 C C . LEU A 1 179 ? -7.182 8.716 22.822 1.00 89.00 179 LEU A C 1
ATOM 1333 O O . LEU A 1 179 ? -8.306 8.900 23.286 1.00 89.00 179 LEU A O 1
ATOM 1337 N N . GLU A 1 180 ? -6.344 7.808 23.318 1.00 82.12 180 GLU A N 1
ATOM 1338 C CA . GLU A 1 180 ? -6.692 6.915 24.426 1.00 82.12 180 GLU A CA 1
ATOM 1339 C C . GLU A 1 180 ? -6.482 7.622 25.779 1.00 82.12 180 GLU A C 1
ATOM 1341 O O . GLU A 1 180 ? -7.370 7.538 26.628 1.00 82.12 180 GLU A O 1
ATOM 1346 N N . ASP A 1 181 ? -5.428 8.441 25.940 1.00 79.38 181 ASP A N 1
ATOM 1347 C CA . ASP A 1 181 ? -5.223 9.244 27.163 1.00 79.38 181 ASP A CA 1
ATOM 1348 C C . ASP A 1 181 ? -6.342 10.290 27.341 1.00 79.38 181 ASP A C 1
ATOM 1350 O O . ASP A 1 181 ? -6.875 10.462 28.437 1.00 79.38 181 ASP A O 1
ATOM 1354 N N . LYS A 1 182 ? -6.776 10.945 26.250 1.00 71.44 182 LYS A N 1
ATOM 1355 C CA . LYS A 1 182 ? -7.921 11.879 26.276 1.00 71.44 182 LYS A CA 1
ATOM 1356 C C . LYS A 1 182 ? -9.234 11.199 26.651 1.00 71.44 182 LYS A C 1
ATOM 1358 O O . LYS A 1 182 ? -10.078 11.805 27.306 1.00 71.44 182 LYS A O 1
ATOM 1363 N N . ARG A 1 183 ? -9.446 9.953 26.218 1.00 70.25 183 ARG A N 1
ATOM 1364 C CA . ARG A 1 183 ? -10.659 9.205 26.572 1.00 70.25 183 ARG A CA 1
ATOM 1365 C C . ARG A 1 183 ? -10.681 8.878 28.063 1.00 70.25 183 ARG A C 1
ATOM 1367 O O . ARG A 1 183 ? -11.739 8.978 28.673 1.00 70.25 183 ARG A O 1
ATOM 1374 N N . ALA A 1 184 ? -9.526 8.535 28.636 1.00 70.50 184 ALA A N 1
ATOM 1375 C CA . ALA A 1 184 ? -9.388 8.297 30.067 1.00 70.50 184 ALA A CA 1
ATOM 1376 C C . ALA A 1 184 ? -9.625 9.574 30.892 1.00 70.50 184 ALA A C 1
ATOM 1378 O O . ALA A 1 184 ? -10.321 9.512 31.898 1.00 70.50 184 ALA A O 1
ATOM 1379 N N . SER A 1 185 ? -9.129 10.735 30.445 1.00 69.12 185 SER A N 1
ATOM 1380 C CA . SER A 1 185 ? -9.320 12.001 31.169 1.00 69.12 185 SER A CA 1
ATOM 1381 C C . SER A 1 185 ? -10.753 12.538 31.135 1.00 69.12 185 SER A C 1
ATOM 1383 O O . SER A 1 185 ? -11.148 13.240 32.050 1.00 69.12 185 SER A O 1
ATOM 1385 N N . VAL A 1 186 ? -11.519 12.267 30.070 1.00 68.62 186 VAL A N 1
ATOM 1386 C CA . VAL A 1 186 ? -12.937 12.680 29.963 1.00 68.62 186 VAL A CA 1
ATOM 1387 C C . VAL A 1 186 ? -13.864 11.754 30.761 1.00 68.62 186 VAL A C 1
ATOM 1389 O O . VAL A 1 186 ? -14.979 12.141 31.094 1.00 68.62 186 VAL A O 1
ATOM 1392 N N . ALA A 1 187 ? -13.428 10.524 31.040 1.00 64.38 187 ALA A N 1
ATOM 1393 C CA . ALA A 1 187 ? -14.197 9.544 31.804 1.00 64.38 187 ALA A CA 1
ATOM 1394 C C . ALA A 1 187 ? -13.987 9.635 33.330 1.00 64.38 187 ALA A C 1
ATOM 1396 O O . ALA A 1 187 ? -14.698 8.945 34.060 1.00 64.38 187 ALA A O 1
ATOM 1397 N N . ALA A 1 188 ? -13.014 10.430 33.787 1.00 57.69 188 ALA A N 1
ATOM 1398 C CA . ALA A 1 188 ? -12.702 10.691 35.194 1.00 57.69 188 ALA A CA 1
ATOM 1399 C C . ALA A 1 188 ? -13.390 11.974 35.681 1.00 57.69 188 ALA A C 1
ATOM 1401 O O . ALA A 1 188 ? -13.811 11.986 36.858 1.00 57.69 188 ALA A O 1
#

Sequence (188 aa):
MFTRGVQSNIGMGLGVLIFSVAMGALLAVVFCAVYGRANLSARAVAALTAGGMLVSLWIVPALKYPPNPPAVSLEETIQQRTLLYLLLVVLSAGLFVGSVLLVRRLMPKLGVWNASLAGIADYVVSMAVVFLILPGIHETPSSFPADDLYQFRLYSLGTQVVIWATIGLVFGALAAKVLEDKRASVAA

InterPro domains:
  IPR012666 Cobalt transporter subunit CbtA, putative [PF09490] (2-175)

Solvent-accessible surface area (backbone atoms only — not comparable to full-atom values): 10282 Å² total; per-residue (Å²): 134,83,52,72,68,50,46,65,52,55,49,47,50,52,49,53,48,55,49,50,51,53,51,43,52,51,49,51,54,51,38,67,75,47,61,85,77,54,103,61,54,50,42,55,49,28,39,52,50,30,52,50,47,44,42,26,60,41,52,56,35,34,74,78,58,57,77,70,62,75,92,53,60,55,80,91,49,48,65,61,52,51,52,52,48,53,51,41,24,52,51,36,42,51,43,48,52,50,20,54,53,49,19,64,68,33,27,89,79,55,36,66,66,55,12,48,53,51,20,52,51,48,35,52,52,54,49,51,53,50,60,69,71,49,83,83,85,88,67,70,60,92,84,56,63,65,66,61,53,50,52,51,39,50,50,53,50,51,52,50,53,50,53,36,49,51,43,15,52,55,50,9,54,54,47,28,57,59,56,52,52,52,51,53,64,75,74,106

Organism: NCBI:txid451644

Nearest PDB structures (foldseek):
  3eon-assembly1_C  TM=2.900E-01  e=3.236E+00  Burkholderia pseudomallei 1710b
  3gqt-assembly1_A  TM=2.965E-01  e=4.378E+00  Burkholderia pseudomallei 1710b
  3eon-assembly1_A  TM=3.106E-01  e=4.842E+00  Burkholderia pseudomallei 1710b

pLDDT: mean 90.59, std 10.5, range [53.25, 98.75]

Radius of gyration: 19.71 Å; Cα contacts (8 Å, |Δi|>4): 131; chains: 1; bounding box: 53×33×60 Å

Mean predicted aligned error: 5.74 Å